Protein AF-0000000087767200 (afdb_homodimer)

Secondary structure (DSSP, 8-state):
-------------STHHHHHHHHHHHHHHHHHHHHHHHHHHHHHHHHHHHHHHH---HHHHHHHHHHHHHHHHHHHHHHHHHHHHH---------SSHHHHHHHHHHHHHHHHHH---HHHHHHHHHHHHHHHHHHHHHHH--/-------------STHHHHHHHHHHHHHHHHHHHHHHHHHHHHHHHHHHHHHHH---HHHHHHHHHHHHHHHHHHHHHHHHHHHHH---------SSHHHHHHHHHHHHHHHHHH---HHHHHHHHHHHHHHHHHHHHHHH--

Organism: NCBI:txid2059867

pLDDT: mean 84.86, std 22.93, range [22.45, 98.81]

Foldseek 3Di:
DDPPDDPDPPPDDPPVVVVVVVLVVLVLVLLVLLLQLLQLLLVLLVLLVVCLVPDPDPLSVVLSVCRNVCSCVLCVVLQVVSCVPRNDRDDDDADPHNVVSLVVSLVSLVVSLVRPPDVVNNVSSVSSNVVSVVSVCSNPPVD/DDPPPDPDPPPDDPPVPVVVVVLVVLVLVLLVLLLQLLQLLLVLLVLLVVCLVPDPDPLSVVLSVCRNVCSCVLCVVLQVVSCVPRNDRDDDDADPHNVVSLVVSLVSLVVSLVRPPDVVNNVSSVSSNVVSVVSVCSNPPVD

Radius of gyration: 28.96 Å; Cα contacts (8 Å, |Δi|>4): 263; chains: 2; bounding box: 48×154×66 Å

Nearest PDB structures (foldseek):
  4etr-assembly2_B  TM=8.035E-01  e=6.444E-02  Pseudomonas aeruginosa PAO1
  5fej-assembly2_B  TM=7.128E-01  e=2.980E-01  Synechocystis sp. PCC 6803
  8sqr-assembly1_A  TM=6.405E-01  e=1.910E-01  Brucella abortus 2308
  3ogh-assembly1_A  TM=5.584E-01  e=2.216E-01  Escherichia coli O6
  3r2h-assembly1_A  TM=7.124E-01  e=1.131E+00  Pseudomonas aeruginosa

Structure (mmCIF, N/CA/C/O backbone):
data_AF-0000000087767200-model_v1
#
loop_
_entity.id
_entity.type
_entity.pdbx_description
1 polymer 'Uncharacterized protein'
#
loop_
_atom_site.group_PDB
_atom_site.id
_atom_site.type_symbol
_atom_site.label_atom_id
_atom_site.label_alt_id
_atom_site.label_comp_id
_atom_site.label_asym_id
_atom_site.label_entity_id
_atom_site.label_seq_id
_atom_site.pdbx_PDB_ins_code
_atom_site.Cartn_x
_atom_site.Cartn_y
_atom_site.Cartn_z
_atom_site.occupancy
_atom_site.B_iso_or_equiv
_atom_site.auth_seq_id
_atom_site.auth_comp_id
_atom_site.auth_asym_id
_atom_site.auth_atom_id
_atom_site.pdbx_PDB_model_num
ATOM 1 N N . MET A 1 1 ? -9.195 -85.375 -14.328 1 22.45 1 MET A N 1
ATOM 2 C CA . MET A 1 1 ? -7.961 -85.062 -15.055 1 22.45 1 MET A CA 1
ATOM 3 C C . MET A 1 1 ? -7.27 -83.875 -14.492 1 22.45 1 MET A C 1
ATOM 5 O O . MET A 1 1 ? -6.234 -83.938 -13.836 1 22.45 1 MET A O 1
ATOM 9 N N . LYS A 1 2 ? -7.477 -82.5 -15.312 1 26.77 2 LYS A N 1
ATOM 10 C CA . LYS A 1 2 ? -6.57 -81.438 -15.711 1 26.77 2 LYS A CA 1
ATOM 11 C C . LYS A 1 2 ? -6.273 -80.5 -14.539 1 26.77 2 LYS A C 1
ATOM 13 O O . LYS A 1 2 ? -7.191 -79.938 -13.953 1 26.77 2 LYS A O 1
ATOM 18 N N . ASP A 1 3 ? -5.055 -80.562 -13.953 1 27.53 3 ASP A N 1
ATOM 19 C CA . ASP A 1 3 ? -4.398 -79.875 -12.828 1 27.53 3 ASP A CA 1
ATOM 20 C C . ASP A 1 3 ? -4.219 -78.438 -13.102 1 27.53 3 ASP A C 1
ATOM 22 O O . ASP A 1 3 ? -3.451 -78 -13.984 1 27.53 3 ASP A O 1
ATOM 26 N N . PHE A 1 4 ? -5.293 -77.562 -13.156 1 35 4 PHE A N 1
ATOM 27 C CA . PHE A 1 4 ? -5.332 -76.125 -13.469 1 35 4 PHE A CA 1
ATOM 28 C C . PHE A 1 4 ? -4.289 -75.375 -12.664 1 35 4 PHE A C 1
ATOM 30 O O . PHE A 1 4 ? -4.352 -75.312 -11.438 1 35 4 PHE A O 1
ATOM 37 N N . MET A 1 5 ? -3.057 -75 -13.227 1 34.59 5 MET A N 1
ATOM 38 C CA . MET A 1 5 ? -1.776 -74.375 -12.898 1 34.59 5 MET A CA 1
ATOM 39 C C . MET A 1 5 ? -1.975 -72.938 -12.422 1 34.59 5 MET A C 1
ATOM 41 O O . MET A 1 5 ? -2.721 -72.188 -13.039 1 34.59 5 MET A O 1
ATOM 45 N N . PRO A 1 6 ? -1.632 -72.562 -11.172 1 32.47 6 PRO A N 1
ATOM 46 C CA . PRO A 1 6 ? -1.842 -71.312 -10.438 1 32.47 6 PRO A CA 1
ATOM 47 C C . PRO A 1 6 ? -1.165 -70.062 -11.102 1 32.47 6 PRO A C 1
ATOM 49 O O . PRO A 1 6 ? 0.036 -70.125 -11.383 1 32.47 6 PRO A O 1
ATOM 52 N N . SER A 1 7 ? -1.852 -69.312 -12.062 1 33.09 7 SER A N 1
ATOM 53 C CA . SER A 1 7 ? -1.351 -68.125 -12.797 1 33.09 7 SER A CA 1
ATOM 54 C C . SER A 1 7 ? -0.716 -67.125 -11.867 1 33.09 7 SER A C 1
ATOM 56 O O . SER A 1 7 ? -1.255 -66.812 -10.797 1 33.09 7 SER A O 1
ATOM 58 N N . GLU A 1 8 ? 0.624 -66.812 -11.945 1 33.28 8 GLU A N 1
ATOM 59 C CA . GLU A 1 8 ? 1.531 -65.875 -11.289 1 33.28 8 GLU A CA 1
ATOM 60 C C . GLU A 1 8 ? 1.017 -64.438 -11.391 1 33.28 8 GLU A C 1
ATOM 62 O O . GLU A 1 8 ? 0.856 -63.938 -12.492 1 33.28 8 GLU A O 1
ATOM 67 N N . ILE A 1 9 ? 0.209 -63.875 -10.438 1 35.81 9 ILE A N 1
ATOM 68 C CA . ILE A 1 9 ? -0.318 -62.5 -10.32 1 35.81 9 ILE A CA 1
ATOM 69 C C . ILE A 1 9 ? 0.837 -61.531 -10.242 1 35.81 9 ILE A C 1
ATOM 71 O O . ILE A 1 9 ? 1.66 -61.594 -9.32 1 35.81 9 ILE A O 1
ATOM 75 N N . HIS A 1 10 ? 1.395 -60.906 -11.359 1 32 10 HIS A N 1
ATOM 76 C CA . HIS A 1 10 ? 2.377 -59.844 -11.461 1 32 10 HIS A CA 1
ATOM 77 C C . HIS A 1 10 ? 1.928 -58.594 -10.68 1 32 10 HIS A C 1
ATOM 79 O O . HIS A 1 10 ? 0.846 -58.062 -10.93 1 32 10 HIS A O 1
ATOM 85 N N . SER A 1 11 ? 2.379 -58.438 -9.43 1 32.47 11 SER A N 1
ATOM 86 C CA . SER A 1 11 ? 2.238 -57.281 -8.531 1 32.47 11 SER A CA 1
ATOM 87 C C . SER A 1 11 ? 2.637 -55.969 -9.219 1 32.47 11 SER A C 1
ATOM 89 O O . SER A 1 11 ? 3.734 -55.875 -9.766 1 32.47 11 SER A O 1
ATOM 91 N N . GLU A 1 12 ? 1.721 -55.219 -9.68 1 34.38 12 GLU A N 1
ATOM 92 C CA . GLU A 1 12 ? 1.935 -53.875 -10.195 1 34.38 12 GLU A CA 1
ATOM 93 C C . GLU A 1 12 ? 2.719 -53.031 -9.195 1 34.38 12 GLU A C 1
ATOM 95 O O . GLU A 1 12 ? 2.465 -53.094 -7.992 1 34.38 12 GLU A O 1
ATOM 100 N N . PRO A 1 13 ? 3.955 -52.531 -9.523 1 31.8 13 PRO A N 1
ATOM 101 C CA . PRO A 1 13 ? 4.797 -51.75 -8.625 1 31.8 13 PRO A CA 1
ATOM 102 C C . PRO A 1 13 ? 4.043 -50.594 -7.977 1 31.8 13 PRO A C 1
ATOM 104 O O . PRO A 1 13 ? 3.133 -50 -8.586 1 31.8 13 PRO A O 1
ATOM 107 N N . ARG A 1 14 ? 4.02 -50.469 -6.695 1 36.22 14 ARG A N 1
ATOM 108 C CA . ARG A 1 14 ? 3.664 -49.438 -5.734 1 36.22 14 ARG A CA 1
ATOM 109 C C . ARG A 1 14 ? 4.336 -48.094 -6.082 1 36.22 14 ARG A C 1
ATOM 111 O O . ARG A 1 14 ? 4.508 -47.25 -5.219 1 36.22 14 ARG A O 1
ATOM 118 N N . GLY A 1 15 ? 4.926 -47.906 -7.152 1 36.84 15 GLY A N 1
ATOM 119 C CA . GLY A 1 15 ? 5.715 -46.719 -7.391 1 36.84 15 GLY A CA 1
ATOM 120 C C . GLY A 1 15 ? 4.895 -45.438 -7.363 1 36.84 15 GLY A C 1
ATOM 121 O O . GLY A 1 15 ? 5.445 -44.344 -7.293 1 36.84 15 GLY A O 1
ATOM 122 N N . ASN A 1 16 ? 3.73 -45.281 -7.949 1 42.88 16 ASN A N 1
ATOM 123 C CA . ASN A 1 16 ? 3.203 -43.969 -8.336 1 42.88 16 ASN A CA 1
ATOM 124 C C . ASN A 1 16 ? 2.582 -43.25 -7.148 1 42.88 16 ASN A C 1
ATOM 126 O O . ASN A 1 16 ? 2.021 -42.156 -7.305 1 42.88 16 ASN A O 1
ATOM 130 N N . LEU A 1 17 ? 2.324 -43.844 -6.066 1 45.44 17 LEU A N 1
ATOM 131 C CA . LEU A 1 17 ? 1.689 -43.125 -4.965 1 45.44 17 LEU A CA 1
ATOM 132 C C . LEU A 1 17 ? 2.672 -42.156 -4.309 1 45.44 17 LEU A C 1
AT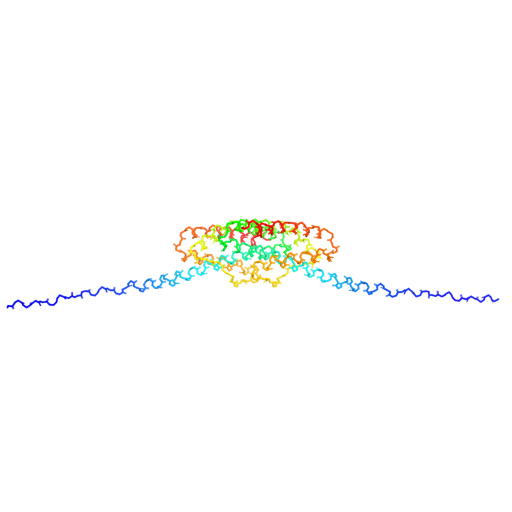OM 134 O O . LEU A 1 17 ? 2.271 -41.094 -3.789 1 45.44 17 LEU A O 1
ATOM 138 N N . SER A 1 18 ? 3.896 -42.562 -4.16 1 46.94 18 SER A N 1
ATOM 139 C CA . SER A 1 18 ? 4.906 -41.688 -3.553 1 46.94 18 SER A CA 1
ATOM 140 C C . SER A 1 18 ? 5.109 -40.406 -4.371 1 46.94 18 SER A C 1
ATOM 142 O O . SER A 1 18 ? 5.277 -39.344 -3.811 1 46.94 18 SER A O 1
ATOM 144 N N . PHE A 1 19 ? 4.973 -40.406 -5.668 1 48.09 19 PHE A N 1
ATOM 145 C CA . PHE A 1 19 ? 5.105 -39.25 -6.523 1 48.09 19 PHE A CA 1
ATOM 146 C C . PHE A 1 19 ? 3.934 -38.281 -6.324 1 48.09 19 PHE A C 1
ATOM 148 O O . PHE A 1 19 ? 4.117 -37.062 -6.293 1 48.09 19 PHE A O 1
ATOM 155 N N . ARG A 1 20 ? 2.787 -38.812 -6.09 1 49.47 20 ARG A N 1
ATOM 156 C CA . ARG A 1 20 ? 1.61 -37.969 -5.902 1 49.47 20 ARG A CA 1
ATOM 157 C C . ARG A 1 20 ? 1.673 -37.219 -4.566 1 49.47 20 ARG A C 1
ATOM 159 O O . ARG A 1 20 ? 1.267 -36.062 -4.477 1 49.47 20 ARG A O 1
ATOM 166 N N . MET A 1 21 ? 2.197 -37.906 -3.578 1 47.56 21 MET A N 1
ATOM 167 C CA . MET A 1 21 ? 2.295 -37.281 -2.264 1 47.56 21 MET A CA 1
ATOM 168 C C . MET A 1 21 ? 3.357 -36.188 -2.26 1 47.56 21 MET A C 1
ATOM 170 O O . MET A 1 21 ? 3.162 -35.125 -1.658 1 47.56 21 MET A O 1
ATOM 174 N N . LEU A 1 22 ? 4.52 -36.406 -2.861 1 45.5 22 LEU A N 1
ATOM 175 C CA . LEU A 1 22 ? 5.555 -35.375 -2.998 1 45.5 22 LEU A CA 1
ATOM 176 C C . LEU A 1 22 ? 5.066 -34.219 -3.865 1 45.5 22 LEU A C 1
ATOM 178 O O . LEU A 1 22 ? 5.367 -33.062 -3.582 1 45.5 22 LEU A O 1
ATOM 182 N N . ASP A 1 23 ? 4.246 -34.562 -4.934 1 49.41 23 ASP A N 1
ATOM 183 C CA . ASP A 1 23 ? 3.684 -33.531 -5.805 1 49.41 23 ASP A CA 1
ATOM 184 C C . ASP A 1 23 ? 2.672 -32.688 -5.055 1 49.41 23 ASP A C 1
ATOM 186 O O . ASP A 1 23 ? 2.621 -31.453 -5.246 1 49.41 23 ASP A O 1
ATOM 190 N N . MET A 1 24 ? 1.956 -33.375 -4.102 1 46.5 24 MET A N 1
ATOM 191 C CA . MET A 1 24 ? 0.943 -32.656 -3.348 1 46.5 24 MET A CA 1
ATOM 192 C C . MET A 1 24 ? 1.593 -31.703 -2.342 1 46.5 24 MET A C 1
ATOM 194 O O . MET A 1 24 ? 1.14 -30.562 -2.164 1 46.5 24 MET A O 1
ATOM 198 N N . GLU A 1 25 ? 2.625 -32.25 -1.635 1 48.41 25 GLU A N 1
ATOM 199 C CA . GLU A 1 25 ? 3.32 -31.422 -0.65 1 48.41 25 GLU A CA 1
ATOM 200 C C . GLU A 1 25 ? 4.016 -30.234 -1.314 1 48.41 25 GLU A C 1
ATOM 202 O O . GLU A 1 25 ? 3.975 -29.109 -0.799 1 48.41 25 GLU A O 1
ATOM 207 N N . SER A 1 26 ? 4.719 -30.578 -2.391 1 52 26 SER A N 1
ATOM 208 C CA . SER A 1 26 ? 5.375 -29.531 -3.164 1 52 26 SER A CA 1
ATOM 209 C C . SER A 1 26 ? 4.363 -28.516 -3.699 1 52 26 SER A C 1
ATOM 211 O O . SER A 1 26 ? 4.605 -27.312 -3.664 1 52 26 SER A O 1
ATOM 213 N N . ALA A 1 27 ? 3.225 -29.094 -4.125 1 51.88 27 ALA A N 1
ATOM 214 C CA . ALA A 1 27 ? 2.172 -28.219 -4.637 1 51.88 27 ALA A CA 1
ATOM 215 C C . ALA A 1 27 ? 1.627 -27.312 -3.533 1 51.88 27 ALA A C 1
ATOM 217 O O . ALA A 1 27 ? 1.344 -26.141 -3.77 1 51.88 27 ALA A O 1
ATOM 218 N N . TYR A 1 28 ? 1.455 -27.922 -2.295 1 52.44 28 TYR A N 1
ATOM 219 C CA . TYR A 1 28 ? 0.95 -27.156 -1.157 1 52.44 28 TYR A CA 1
ATOM 220 C C . TYR A 1 28 ? 1.93 -26.062 -0.753 1 52.44 28 TYR A C 1
ATOM 222 O O . TYR A 1 28 ? 1.522 -24.953 -0.427 1 52.44 28 TYR A O 1
ATOM 230 N N . SER A 1 29 ? 3.207 -26.469 -0.851 1 63.41 29 SER A N 1
ATOM 231 C CA . SER A 1 29 ? 4.219 -25.484 -0.473 1 63.41 29 SER A CA 1
ATOM 232 C C . SER A 1 29 ? 4.273 -24.328 -1.472 1 63.41 29 SER A C 1
ATOM 234 O O . SER A 1 29 ? 4.312 -23.172 -1.079 1 63.41 29 SER A O 1
ATOM 236 N N . THR A 1 30 ? 4.059 -24.719 -2.766 1 70.19 30 THR A N 1
ATOM 237 C CA . THR A 1 30 ? 4.137 -23.688 -3.793 1 70.19 30 THR A CA 1
ATOM 238 C C . THR A 1 30 ? 2.959 -22.719 -3.682 1 70.19 30 THR A C 1
ATOM 240 O O . THR A 1 30 ? 3.133 -21.516 -3.789 1 70.19 30 THR A O 1
ATOM 243 N N . LYS A 1 31 ? 1.757 -23.297 -3.354 1 79.62 31 LYS A N 1
ATOM 244 C CA . LYS A 1 31 ? 0.546 -22.5 -3.199 1 79.62 31 LYS A CA 1
ATOM 245 C C . LYS A 1 31 ? 0.702 -21.469 -2.074 1 79.62 31 LYS A C 1
ATOM 247 O O . LYS A 1 31 ? 0.44 -20.281 -2.266 1 79.62 31 LYS A O 1
ATOM 252 N N . GLY A 1 32 ? 1.199 -22.047 -0.945 1 82.06 32 GLY A N 1
ATOM 253 C CA . GLY A 1 32 ? 1.404 -21.172 0.201 1 82.06 32 GLY A CA 1
ATOM 254 C C . GLY A 1 32 ? 2.455 -20.109 -0.041 1 82.06 32 GLY A C 1
ATOM 255 O O . GLY A 1 32 ? 2.277 -18.953 0.355 1 82.06 32 GLY A O 1
ATOM 256 N N . ASP A 1 33 ? 3.416 -20.516 -0.818 1 89.69 33 ASP A N 1
ATOM 257 C CA . ASP A 1 33 ? 4.52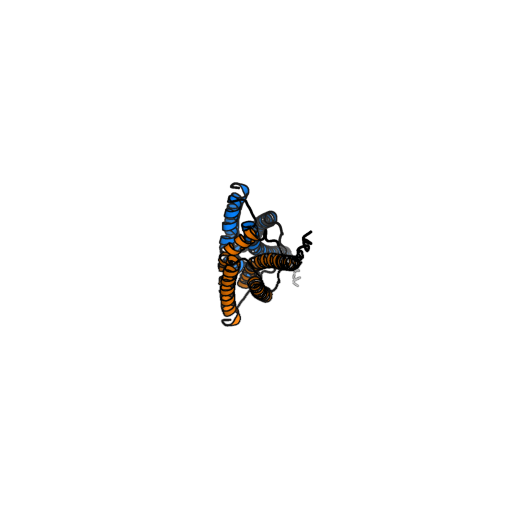 -19.609 -1.087 1 89.69 33 ASP A CA 1
ATOM 258 C C . ASP A 1 33 ? 4.082 -18.469 -2.01 1 89.69 33 ASP A C 1
ATOM 260 O O . ASP A 1 33 ? 4.48 -17.328 -1.819 1 89.69 33 ASP A O 1
ATOM 264 N N . CYS A 1 34 ? 3.232 -18.797 -2.916 1 95.12 34 CYS A N 1
ATOM 265 C CA . CYS A 1 34 ? 2.781 -17.781 -3.855 1 95.12 34 CYS A CA 1
ATOM 266 C C . CYS A 1 34 ? 1.847 -16.797 -3.174 1 95.12 34 CYS A C 1
ATOM 268 O O . CYS A 1 34 ? 1.907 -15.586 -3.445 1 95.12 34 CYS A O 1
ATOM 270 N N . LYS A 1 35 ? 0.994 -17.281 -2.328 1 97 35 LYS A N 1
ATOM 271 C CA . LYS A 1 35 ? 0.111 -16.391 -1.588 1 97 35 LYS A CA 1
ATOM 272 C C . LYS A 1 35 ? 0.909 -15.453 -0.681 1 97 35 LYS A C 1
ATOM 274 O O . LYS A 1 35 ? 0.619 -14.258 -0.601 1 97 35 LYS A O 1
ATOM 279 N N . GLU A 1 36 ? 1.827 -16.031 -0.051 1 97.62 36 GLU A N 1
ATOM 280 C CA . GLU A 1 36 ? 2.699 -15.219 0.792 1 97.62 36 GLU A CA 1
ATOM 281 C C . GLU A 1 36 ? 3.434 -14.164 -0.03 1 97.62 36 GLU A C 1
ATOM 283 O O . GLU A 1 36 ? 3.529 -13.008 0.38 1 97.62 36 GLU A O 1
ATOM 288 N N . LEU A 1 37 ? 3.965 -14.602 -1.125 1 98.38 37 LEU A N 1
ATOM 289 C CA . LEU A 1 37 ? 4.637 -13.664 -2.016 1 98.38 37 LEU A CA 1
ATOM 290 C C . LEU A 1 37 ? 3.703 -12.523 -2.414 1 98.38 37 LEU A C 1
ATOM 292 O O . LEU A 1 37 ? 4.109 -11.359 -2.436 1 98.38 37 LEU A O 1
ATOM 296 N N . CYS A 1 38 ? 2.469 -12.852 -2.719 1 98.56 38 CYS A N 1
ATOM 297 C CA . CYS A 1 38 ? 1.504 -11.836 -3.119 1 98.56 38 CYS A CA 1
ATOM 298 C C . CYS A 1 38 ? 1.289 -10.82 -2.004 1 98.56 38 CYS A C 1
ATOM 300 O O . CYS A 1 38 ? 1.25 -9.617 -2.256 1 98.56 38 CYS A O 1
ATOM 302 N N . TYR A 1 39 ? 1.174 -11.289 -0.838 1 98.62 39 TYR A N 1
ATOM 303 C CA . TYR A 1 39 ? 1.044 -10.359 0.28 1 98.62 39 TYR A CA 1
ATOM 304 C C . TYR A 1 39 ? 2.281 -9.484 0.404 1 98.62 39 TYR A C 1
ATOM 306 O O . TYR A 1 39 ? 2.17 -8.273 0.622 1 98.62 39 TYR A O 1
ATOM 314 N N . LEU A 1 40 ? 3.438 -10.031 0.336 1 98.69 40 LEU A N 1
ATOM 315 C CA . LEU A 1 40 ? 4.691 -9.297 0.447 1 98.69 40 LEU A CA 1
ATOM 316 C C . LEU A 1 40 ? 4.777 -8.211 -0.623 1 98.69 40 LEU A C 1
ATOM 318 O O . LEU A 1 40 ? 5.297 -7.125 -0.368 1 98.69 40 LEU A O 1
ATOM 322 N N . LEU A 1 41 ? 4.32 -8.578 -1.788 1 98.81 41 LEU A N 1
ATOM 323 C CA . LEU A 1 41 ? 4.344 -7.613 -2.881 1 98.81 41 LEU A CA 1
ATOM 324 C C . LEU A 1 41 ? 3.436 -6.426 -2.574 1 98.81 41 LEU A C 1
ATOM 326 O O . LEU A 1 41 ? 3.826 -5.273 -2.777 1 98.81 41 LEU A O 1
ATOM 330 N N . VAL A 1 42 ? 2.225 -6.672 -2.102 1 98.81 42 VAL A N 1
ATOM 331 C CA . VAL A 1 42 ? 1.296 -5.602 -1.761 1 98.81 42 VAL A CA 1
ATOM 332 C C . VAL A 1 42 ? 1.867 -4.766 -0.617 1 98.81 42 VAL A C 1
ATOM 334 O O . VAL A 1 42 ? 1.783 -3.535 -0.636 1 98.81 42 VAL A O 1
ATOM 337 N N . ASP A 1 43 ? 2.457 -5.414 0.364 1 98.62 43 ASP A N 1
ATOM 338 C CA . ASP A 1 43 ? 3.066 -4.711 1.489 1 98.62 43 ASP A CA 1
ATOM 339 C C . ASP A 1 43 ? 4.27 -3.889 1.035 1 98.62 43 ASP A C 1
ATOM 341 O O . ASP A 1 43 ? 4.562 -2.838 1.609 1 98.62 43 ASP A O 1
ATOM 345 N N . LEU A 1 44 ? 5.008 -4.383 0.09 1 98.75 44 LEU A N 1
ATOM 346 C CA . LEU A 1 44 ? 6.168 -3.668 -0.426 1 98.75 44 LEU A CA 1
ATOM 347 C C . LEU A 1 44 ? 5.77 -2.297 -0.965 1 98.75 44 LEU A C 1
ATOM 349 O O . LEU A 1 44 ? 6.527 -1.333 -0.845 1 98.75 44 LEU A O 1
ATOM 353 N N . VAL A 1 45 ? 4.57 -2.182 -1.585 1 98.75 45 VAL A N 1
ATOM 354 C CA . VAL A 1 45 ? 4.066 -0.908 -2.086 1 98.75 45 VAL A CA 1
ATOM 355 C C . VAL A 1 45 ? 4 0.106 -0.946 1 98.75 45 VAL A C 1
ATOM 357 O O . VAL A 1 45 ? 4.488 1.23 -1.078 1 98.75 45 VAL A O 1
ATOM 360 N N . LYS A 1 46 ? 3.406 -0.336 0.148 1 98.44 46 LYS A N 1
ATOM 361 C CA . LYS A 1 46 ? 3.324 0.502 1.341 1 98.44 46 LYS A CA 1
ATOM 362 C C . LYS A 1 46 ? 4.715 0.886 1.839 1 98.44 46 LYS A C 1
ATOM 364 O O . LYS A 1 46 ? 4.98 2.059 2.115 1 98.44 46 LYS A O 1
ATOM 369 N N . ALA A 1 47 ? 5.602 -0.053 1.956 1 98.38 47 ALA A N 1
ATOM 370 C CA . ALA A 1 47 ? 6.961 0.191 2.432 1 98.38 47 ALA A CA 1
ATOM 371 C C . ALA A 1 47 ? 7.691 1.176 1.523 1 98.38 47 ALA A C 1
ATOM 373 O O . ALA A 1 47 ? 8.414 2.049 2.002 1 98.38 47 ALA A O 1
ATOM 374 N N . ALA A 1 48 ? 7.504 1.006 0.258 1 98.75 48 ALA A N 1
ATOM 375 C CA . ALA A 1 48 ? 8.148 1.873 -0.722 1 98.75 48 ALA A CA 1
ATOM 376 C C . ALA A 1 48 ? 7.652 3.311 -0.598 1 98.75 48 ALA A C 1
ATOM 378 O O . ALA A 1 48 ? 8.438 4.258 -0.682 1 98.75 48 ALA A O 1
ATOM 379 N N . HIS A 1 49 ? 6.344 3.494 -0.444 1 98.75 49 HIS A N 1
ATOM 380 C CA . HIS A 1 49 ? 5.785 4.836 -0.33 1 98.75 49 HIS A CA 1
ATOM 381 C C . HIS A 1 49 ? 6.301 5.547 0.917 1 98.75 49 HIS A C 1
ATOM 383 O O . HIS A 1 49 ? 6.66 6.723 0.863 1 98.75 49 HIS A O 1
ATOM 389 N N . LEU A 1 50 ? 6.379 4.773 1.982 1 98.44 50 LEU A N 1
ATOM 390 C CA . LEU A 1 50 ? 6.91 5.336 3.219 1 98.44 50 LEU A CA 1
ATOM 391 C C . LEU A 1 50 ? 8.383 5.703 3.059 1 98.44 50 LEU A C 1
ATOM 393 O O . LEU A 1 50 ? 8.805 6.785 3.477 1 98.44 50 LEU A O 1
ATOM 397 N N . GLU A 1 51 ? 9.156 4.824 2.486 1 98.12 51 GLU A N 1
ATOM 398 C CA . GLU A 1 51 ? 10.57 5.109 2.234 1 98.12 51 GLU A CA 1
ATOM 399 C C . GLU A 1 51 ? 10.727 6.316 1.315 1 98.12 51 GLU A C 1
ATOM 401 O O . GLU A 1 51 ? 11.633 7.133 1.506 1 98.12 51 GLU A O 1
ATOM 406 N N . HIS A 1 52 ? 9.867 6.414 0.312 1 98.44 52 HIS A N 1
ATOM 407 C CA . HIS A 1 52 ? 9.867 7.516 -0.643 1 98.44 52 HIS A CA 1
ATOM 408 C C . HIS A 1 52 ? 9.781 8.859 0.07 1 98.44 52 HIS A C 1
ATOM 410 O O . HIS A 1 52 ? 10.594 9.758 -0.189 1 98.44 52 HIS A O 1
ATOM 416 N N . VAL A 1 53 ? 8.906 9.047 0.985 1 97.81 53 VAL A N 1
ATOM 417 C CA . VAL A 1 53 ? 8.68 10.359 1.575 1 97.81 53 VAL A CA 1
ATOM 418 C C . VAL A 1 53 ? 9.719 10.633 2.66 1 97.81 53 VAL A C 1
ATOM 420 O O . VAL A 1 53 ? 10 11.789 2.988 1 97.81 53 VAL A O 1
ATOM 423 N N . ASN A 1 54 ? 10.336 9.562 3.174 1 97.56 54 ASN A N 1
ATOM 424 C CA . ASN A 1 54 ? 11.266 9.711 4.289 1 97.56 54 ASN A CA 1
ATOM 425 C C . ASN A 1 54 ? 12.703 9.891 3.801 1 97.56 54 ASN A C 1
ATOM 427 O O . ASN A 1 54 ? 13.586 10.242 4.582 1 97.56 54 ASN A O 1
ATOM 431 N N . THR A 1 55 ? 12.969 9.602 2.549 1 96.44 55 THR A N 1
ATOM 432 C CA . THR A 1 55 ? 14.344 9.664 2.061 1 96.44 55 THR A CA 1
ATOM 433 C C . THR A 1 55 ? 14.727 11.102 1.715 1 96.44 55 THR A C 1
ATOM 435 O O . THR A 1 55 ? 13.867 11.898 1.321 1 96.44 55 THR A O 1
ATOM 438 N N . ASN A 1 56 ? 15.977 11.414 1.806 1 95 56 ASN A N 1
ATOM 439 C CA . ASN A 1 56 ? 16.5 12.727 1.433 1 95 56 ASN A CA 1
ATOM 440 C C . ASN A 1 56 ? 17.422 12.633 0.217 1 95 56 ASN A C 1
ATOM 442 O O . ASN A 1 56 ? 18.125 13.594 -0.117 1 95 56 ASN A O 1
ATOM 446 N N . ASN A 1 57 ? 17.453 11.508 -0.394 1 96.19 57 ASN A N 1
ATOM 447 C CA . ASN A 1 57 ? 18.188 11.273 -1.632 1 96.19 57 ASN A CA 1
ATOM 448 C C . ASN A 1 57 ? 17.266 11.344 -2.85 1 96.19 57 ASN A C 1
ATOM 450 O O . ASN A 1 57 ? 16.328 10.555 -2.975 1 96.19 57 ASN A O 1
ATOM 454 N N . TYR A 1 58 ? 17.578 12.297 -3.727 1 96.12 58 TYR A N 1
ATOM 455 C CA . TYR A 1 58 ? 16.672 12.602 -4.832 1 96.12 58 TYR A CA 1
ATOM 456 C C . TYR A 1 58 ? 16.531 11.398 -5.762 1 96.12 58 TYR A C 1
ATOM 458 O O . TYR A 1 58 ? 15.422 11.039 -6.16 1 96.12 58 TYR A O 1
ATOM 466 N N . ALA A 1 59 ? 17.641 10.82 -6.176 1 95.56 59 ALA A N 1
ATOM 467 C CA . ALA A 1 59 ? 17.594 9.672 -7.078 1 95.56 59 ALA A CA 1
ATOM 468 C C . ALA A 1 59 ? 16.797 8.523 -6.469 1 95.56 59 ALA A C 1
ATOM 470 O O . ALA A 1 59 ? 15.953 7.926 -7.141 1 95.56 59 ALA A O 1
ATOM 471 N N . ARG A 1 60 ? 17.016 8.258 -5.191 1 97.06 60 ARG A N 1
ATOM 472 C CA . ARG A 1 60 ? 16.266 7.23 -4.473 1 97.06 60 ARG A CA 1
ATOM 473 C C . ARG A 1 60 ? 14.797 7.594 -4.367 1 97.06 60 ARG A C 1
ATOM 475 O O . ARG A 1 60 ? 13.922 6.746 -4.574 1 97.06 60 ARG A O 1
ATOM 482 N N . HIS A 1 61 ? 14.516 8.891 -4.051 1 97.62 61 HIS A N 1
ATOM 483 C CA . HIS A 1 61 ? 13.148 9.391 -3.984 1 97.62 61 HIS A CA 1
ATOM 484 C C . HIS A 1 61 ? 12.391 9.109 -5.277 1 97.62 61 HIS A C 1
ATOM 486 O O . HIS A 1 61 ? 11.281 8.578 -5.242 1 97.62 61 HIS A O 1
ATOM 492 N N . MET A 1 62 ? 13.016 9.281 -6.355 1 97.81 62 MET A N 1
ATOM 493 C CA . MET A 1 62 ? 12.383 9.117 -7.66 1 97.81 62 MET A CA 1
ATOM 494 C C . MET A 1 62 ? 12.203 7.637 -7.996 1 97.81 62 MET A C 1
ATOM 496 O O . MET A 1 62 ? 11.188 7.246 -8.578 1 97.81 62 MET A O 1
ATOM 500 N N . ALA A 1 63 ? 13.164 6.836 -7.734 1 98.38 63 ALA A N 1
ATOM 501 C CA . ALA A 1 63 ? 13.055 5.398 -7.973 1 98.38 63 ALA A CA 1
ATOM 502 C C . ALA A 1 63 ? 11.922 4.789 -7.148 1 98.38 63 ALA A C 1
ATOM 504 O O . ALA A 1 63 ? 11.172 3.943 -7.637 1 98.38 63 ALA A O 1
ATOM 505 N N . LEU A 1 64 ? 11.812 5.266 -5.938 1 98.56 64 LEU A N 1
ATOM 506 C CA . LEU A 1 64 ? 10.773 4.77 -5.039 1 98.56 64 LEU A CA 1
ATOM 507 C C . LEU A 1 64 ? 9.398 5.266 -5.477 1 98.56 64 LEU A C 1
ATOM 509 O O . LEU A 1 64 ? 8.398 4.559 -5.324 1 98.56 64 LEU A O 1
ATOM 513 N N . ASP A 1 65 ? 9.32 6.449 -6.016 1 98.44 65 ASP A N 1
ATOM 514 C CA . ASP A 1 65 ? 8.094 6.949 -6.621 1 98.44 65 ASP A CA 1
ATOM 515 C C . ASP A 1 65 ? 7.594 6.008 -7.715 1 98.44 65 ASP A C 1
ATOM 517 O O . ASP A 1 65 ? 6.418 5.637 -7.73 1 98.44 65 ASP A O 1
ATOM 521 N N . GLU A 1 66 ? 8.469 5.648 -8.586 1 98.38 66 GLU A N 1
ATOM 522 C CA . GLU A 1 66 ? 8.125 4.715 -9.656 1 98.38 66 GLU A CA 1
ATOM 523 C C . GLU A 1 66 ? 7.66 3.375 -9.086 1 98.38 66 GLU A C 1
ATOM 525 O O . GLU A 1 66 ? 6.672 2.807 -9.555 1 98.38 66 GLU A O 1
ATOM 530 N N . LEU A 1 67 ? 8.344 2.898 -8.109 1 98.69 67 LEU A N 1
ATOM 531 C CA . LEU A 1 67 ? 8.031 1.599 -7.523 1 98.69 67 LEU A CA 1
ATOM 532 C C . LEU A 1 67 ? 6.621 1.593 -6.938 1 98.69 67 LEU A C 1
ATOM 534 O O . LEU A 1 67 ? 5.789 0.769 -7.32 1 98.69 67 LEU A O 1
ATOM 538 N N . TYR A 1 68 ? 6.258 2.461 -5.984 1 98.56 68 TYR A N 1
ATOM 539 C CA . TYR A 1 68 ? 4.977 2.35 -5.293 1 98.56 68 TYR A CA 1
ATOM 540 C C . TYR A 1 68 ? 3.828 2.756 -6.211 1 98.56 68 TYR A C 1
ATOM 542 O O . TYR A 1 68 ? 2.691 2.316 -6.02 1 98.56 68 TYR A O 1
ATOM 550 N N . SER A 1 69 ? 4.16 3.572 -7.254 1 98.19 69 SER A N 1
ATOM 551 C CA . SER A 1 69 ? 3.107 4.016 -8.164 1 98.19 69 SER A CA 1
ATOM 552 C C . SER A 1 69 ? 2.773 2.939 -9.188 1 98.19 69 SER A C 1
ATOM 554 O O . SER A 1 69 ? 1.607 2.744 -9.531 1 98.19 69 SER A O 1
ATOM 556 N N . ASP A 1 70 ? 3.795 2.246 -9.688 1 98.12 70 ASP A N 1
ATOM 557 C CA . ASP A 1 70 ? 3.59 1.361 -10.836 1 98.12 70 ASP A CA 1
ATOM 558 C C . ASP A 1 70 ? 3.377 -0.081 -10.383 1 98.12 70 ASP A C 1
ATOM 560 O O . ASP A 1 70 ? 2.691 -0.854 -11.055 1 98.12 70 ASP A O 1
ATOM 564 N N . LEU A 1 71 ? 3.861 -0.456 -9.266 1 98.62 71 LEU A N 1
ATOM 565 C CA . LEU A 1 71 ? 3.822 -1.855 -8.859 1 98.62 71 LEU A CA 1
ATOM 566 C C . LEU A 1 71 ? 2.385 -2.332 -8.688 1 98.62 71 LEU A C 1
ATOM 568 O O . LEU A 1 71 ? 2.045 -3.447 -9.094 1 98.62 71 LEU A O 1
ATOM 572 N N . PRO A 1 72 ? 1.47 -1.614 -8.078 1 98.44 72 PRO A N 1
ATOM 573 C CA . PRO A 1 72 ? 0.101 -2.111 -7.918 1 98.44 72 PRO A CA 1
ATOM 574 C C . PRO A 1 72 ? -0.514 -2.584 -9.234 1 98.44 72 PRO A C 1
ATOM 576 O O . PRO A 1 72 ? -1.174 -3.625 -9.273 1 98.44 72 PRO A O 1
ATOM 579 N N . ASP A 1 73 ? -0.243 -1.873 -10.312 1 96.31 73 ASP A N 1
ATOM 580 C CA . ASP A 1 73 ? -0.767 -2.26 -11.617 1 96.31 73 ASP A CA 1
ATOM 581 C C . ASP A 1 73 ? -0.066 -3.51 -12.141 1 96.31 73 ASP A C 1
ATOM 583 O O . ASP A 1 73 ? -0.685 -4.34 -12.812 1 96.31 73 ASP A O 1
ATOM 587 N N . GLN A 1 74 ? 1.202 -3.594 -11.836 1 96 74 GLN A N 1
ATOM 588 C CA . GLN A 1 74 ? 2 -4.727 -12.305 1 96 74 GLN A CA 1
ATOM 589 C C . GLN A 1 74 ? 1.546 -6.023 -11.641 1 96 74 GLN A C 1
ATOM 591 O O . GLN A 1 74 ? 1.654 -7.098 -12.242 1 96 74 GLN A O 1
ATOM 596 N N . ILE A 1 75 ? 0.953 -5.941 -10.43 1 98.56 75 ILE A N 1
ATOM 597 C CA . ILE A 1 75 ? 0.737 -7.18 -9.695 1 98.56 75 ILE A CA 1
ATOM 598 C C . ILE A 1 75 ? -0.758 -7.477 -9.609 1 98.56 75 ILE A C 1
ATOM 600 O O . ILE A 1 75 ? -1.158 -8.578 -9.211 1 98.56 75 ILE A O 1
ATOM 604 N N . ASP A 1 76 ? -1.622 -6.629 -10.039 1 98.06 76 ASP A N 1
ATOM 605 C CA . ASP A 1 76 ? -3.064 -6.797 -9.875 1 98.06 76 ASP A CA 1
ATOM 606 C C . ASP A 1 76 ? -3.539 -8.102 -10.5 1 98.06 76 ASP A C 1
ATOM 608 O O . ASP A 1 76 ? -4.191 -8.914 -9.844 1 98.06 76 ASP A O 1
ATOM 612 N N . SER A 1 77 ? -3.168 -8.312 -11.781 1 97.56 77 SER A N 1
ATOM 613 C CA . SER A 1 77 ? -3.574 -9.531 -12.469 1 97.56 77 SER A CA 1
ATOM 614 C C . SER A 1 77 ? -2.971 -10.766 -11.805 1 97.56 77 SER A C 1
ATOM 616 O O . SER A 1 77 ? -3.604 -11.82 -11.758 1 97.56 77 SER A O 1
ATOM 618 N N . LEU A 1 78 ? -1.753 -10.664 -11.328 1 98.19 78 LEU A N 1
ATOM 619 C CA . LEU A 1 78 ? -1.128 -11.766 -10.609 1 98.19 78 LEU A CA 1
ATOM 620 C C . LEU A 1 78 ? -1.949 -12.141 -9.375 1 98.19 78 LEU A C 1
ATOM 622 O O . LEU A 1 78 ? -2.238 -13.32 -9.156 1 98.19 78 LEU A O 1
ATOM 626 N N . LEU A 1 79 ? -2.324 -11.164 -8.602 1 98.5 79 LEU A N 1
ATOM 627 C CA . LEU A 1 79 ? -3.1 -11.391 -7.383 1 98.5 79 LEU A CA 1
ATOM 628 C C . LEU A 1 79 ? -4.426 -12.07 -7.699 1 98.5 79 LEU A C 1
ATOM 630 O O . LEU A 1 79 ? -4.816 -13.023 -7.02 1 98.5 79 LEU A O 1
ATOM 634 N N . GLU A 1 80 ? -5.051 -11.617 -8.727 1 97.81 80 GLU A N 1
ATOM 635 C CA . GLU A 1 80 ? -6.324 -12.211 -9.125 1 97.81 80 GLU A CA 1
ATOM 636 C C . GLU A 1 80 ? -6.148 -13.672 -9.523 1 97.81 80 GLU A C 1
ATOM 638 O O . GLU A 1 80 ? -6.949 -14.531 -9.133 1 97.81 80 GLU A O 1
ATOM 643 N N . MET A 1 81 ? -5.125 -13.93 -10.242 1 97.5 81 MET A N 1
ATOM 644 C CA . MET A 1 81 ? -4.871 -15.312 -10.656 1 97.5 81 MET A CA 1
ATOM 645 C C . MET A 1 81 ? -4.539 -16.188 -9.453 1 97.5 81 MET A C 1
ATOM 647 O O . MET A 1 81 ? -5.012 -17.312 -9.352 1 97.5 81 MET A O 1
ATOM 651 N N . VAL A 1 82 ? -3.744 -15.719 -8.57 1 96.94 82 VAL A N 1
ATOM 652 C CA . VAL A 1 82 ? -3.357 -16.484 -7.383 1 96.94 82 VAL A CA 1
ATOM 653 C C . VAL A 1 82 ? -4.594 -16.781 -6.539 1 96.94 82 VAL A C 1
ATOM 655 O O . VAL A 1 82 ? -4.77 -17.906 -6.066 1 96.94 82 VAL A O 1
ATOM 658 N N . VAL A 1 83 ? -5.461 -15.82 -6.426 1 97.25 83 VAL A N 1
ATOM 659 C CA . VAL A 1 83 ? -6.688 -16.047 -5.664 1 97.25 83 VAL A CA 1
ATOM 660 C C . VAL A 1 83 ? -7.566 -17.062 -6.383 1 97.25 83 VAL A C 1
ATOM 662 O O . VAL A 1 83 ? -8.156 -17.938 -5.746 1 97.25 83 VAL A O 1
ATOM 665 N N . MET A 1 84 ? -7.578 -16.906 -7.699 1 96.25 84 MET A N 1
ATOM 666 C CA . MET A 1 84 ? -8.367 -17.844 -8.5 1 96.25 84 MET A CA 1
ATOM 667 C C . MET A 1 84 ? -7.871 -19.281 -8.32 1 96.25 84 MET A C 1
ATOM 669 O O . MET A 1 84 ? -8.664 -20.188 -8.078 1 96.25 84 MET A O 1
ATOM 673 N N . TYR A 1 85 ? -6.602 -19.469 -8.312 1 94.06 85 TYR A N 1
ATOM 674 C CA . TYR A 1 85 ? -6.039 -20.812 -8.375 1 94.06 85 TYR A CA 1
ATOM 675 C C . TYR A 1 85 ? -5.734 -21.344 -6.98 1 94.06 85 TYR A C 1
ATOM 677 O O . TYR A 1 85 ? -5.828 -22.547 -6.73 1 94.06 85 TYR A O 1
ATOM 685 N N . TYR A 1 86 ? -5.375 -20.438 -6.105 1 93.94 86 TYR A N 1
ATOM 686 C CA . TYR A 1 86 ? -4.82 -20.922 -4.848 1 93.94 86 TYR A CA 1
ATOM 687 C C . TYR A 1 86 ? -5.672 -20.469 -3.666 1 93.94 86 TYR A C 1
ATOM 689 O O . TYR A 1 86 ? -5.48 -20.938 -2.541 1 93.94 86 TYR A O 1
ATOM 697 N N . GLY A 1 87 ? -6.574 -19.531 -3.838 1 95 87 GLY A N 1
ATOM 698 C CA . GLY A 1 87 ? -7.43 -19.062 -2.758 1 95 87 GLY A CA 1
ATOM 699 C C . GLY A 1 87 ? -6.996 -17.719 -2.199 1 95 87 GLY A C 1
ATOM 700 O O . GLY A 1 87 ? -6.031 -17.125 -2.678 1 95 87 GLY A O 1
ATOM 701 N N . ALA A 1 88 ? -7.66 -17.328 -1.204 1 96.69 88 ALA A N 1
ATOM 702 C CA . ALA A 1 88 ? -7.535 -15.977 -0.647 1 96.69 88 ALA A CA 1
ATOM 703 C C . ALA A 1 88 ? -6.113 -15.719 -0.147 1 96.69 88 ALA A C 1
ATOM 705 O O . ALA A 1 88 ? -5.449 -16.641 0.345 1 96.69 88 ALA A O 1
ATOM 706 N N . ILE A 1 89 ? -5.664 -14.539 -0.217 1 97.19 89 ILE A N 1
ATOM 707 C CA . ILE A 1 89 ? -4.383 -14.07 0.295 1 97.19 89 ILE A CA 1
ATOM 708 C C . ILE A 1 89 ? -4.566 -13.484 1.693 1 97.19 89 ILE A C 1
ATOM 710 O O . ILE A 1 89 ? -5.387 -12.586 1.891 1 97.19 89 ILE A O 1
ATOM 714 N N . HIS A 1 90 ? -3.762 -13.938 2.596 1 95.62 90 HIS A N 1
ATOM 715 C CA . HIS A 1 90 ? -3.865 -13.5 3.982 1 95.62 90 HIS A CA 1
ATOM 716 C C . HIS A 1 90 ? -2.594 -12.789 4.434 1 95.62 90 HIS A C 1
ATOM 718 O O . HIS A 1 90 ? -1.535 -12.953 3.82 1 95.62 90 HIS A O 1
ATOM 724 N N . ARG A 1 91 ? -2.789 -12.133 5.48 1 95.06 91 ARG A N 1
ATOM 725 C CA . ARG A 1 91 ? -1.683 -11.383 6.07 1 95.06 91 ARG A CA 1
ATOM 726 C C . ARG A 1 91 ? -0.547 -12.312 6.48 1 95.06 91 ARG A C 1
ATOM 728 O O . ARG A 1 91 ? -0.791 -13.414 6.988 1 95.06 91 ARG A O 1
ATOM 735 N N . CYS A 1 92 ? 0.676 -11.859 6.203 1 94.44 92 CYS A N 1
ATOM 736 C CA . CYS A 1 92 ? 1.874 -12.531 6.691 1 94.44 92 CYS A CA 1
ATOM 737 C C . CYS A 1 92 ? 2.881 -11.523 7.238 1 94.44 92 CYS A C 1
ATOM 739 O O . CYS A 1 92 ? 2.686 -10.312 7.117 1 94.44 92 CYS A O 1
ATOM 741 N N . ASP A 1 93 ? 3.814 -12.031 7.938 1 94.44 93 ASP A N 1
ATOM 742 C CA . ASP A 1 93 ? 4.863 -11.164 8.469 1 94.44 93 ASP A CA 1
ATOM 743 C C . ASP A 1 93 ? 5.715 -10.578 7.344 1 94.44 93 ASP A C 1
ATOM 745 O O . ASP A 1 93 ? 6.047 -11.273 6.383 1 94.44 93 ASP A O 1
ATOM 749 N N . CYS A 1 94 ? 5.957 -9.344 7.531 1 96.19 94 CYS A N 1
ATOM 750 C CA . CYS A 1 94 ? 6.797 -8.648 6.566 1 96.19 94 CYS A CA 1
ATOM 751 C C . CYS A 1 94 ? 7.977 -7.969 7.254 1 96.19 94 CYS A C 1
ATOM 753 O O . CYS A 1 94 ? 7.859 -7.523 8.398 1 96.19 94 CYS A O 1
ATOM 755 N N . PRO A 1 95 ? 9.094 -7.84 6.516 1 96.12 95 PRO A N 1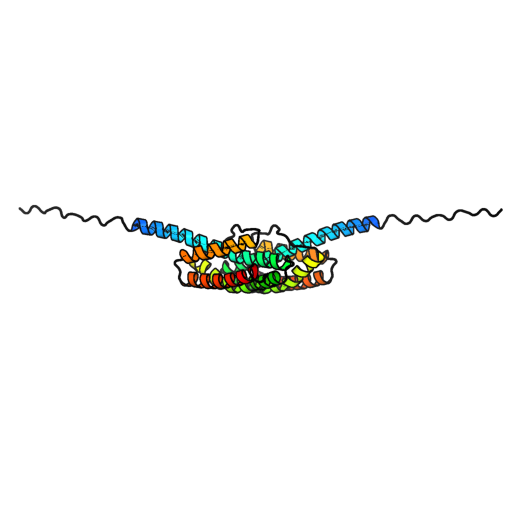
ATOM 756 C CA . PRO A 1 95 ? 10.203 -7.07 7.07 1 96.12 95 PRO A CA 1
ATOM 757 C C . PRO A 1 95 ? 9.859 -5.602 7.293 1 96.12 95 PRO A C 1
ATOM 759 O O . PRO A 1 95 ? 9.125 -5.008 6.496 1 96.12 95 PRO A O 1
ATOM 762 N N . GLU A 1 96 ? 10.438 -5.082 8.289 1 93.06 96 GLU A N 1
ATOM 763 C CA . GLU A 1 96 ? 10.203 -3.672 8.594 1 93.06 96 GLU A CA 1
ATOM 764 C C . GLU A 1 96 ? 11.062 -2.768 7.715 1 93.06 96 GLU A C 1
ATOM 766 O O . GLU A 1 96 ? 10.609 -1.708 7.277 1 93.06 96 GLU A O 1
ATOM 771 N N . ASP A 1 97 ? 12.297 -3.199 7.531 1 96.06 97 ASP A N 1
ATOM 772 C CA . ASP A 1 97 ? 13.242 -2.439 6.719 1 96.06 97 ASP A CA 1
ATOM 773 C C . ASP A 1 97 ? 12.953 -2.623 5.23 1 96.06 97 ASP A C 1
ATOM 775 O O . ASP A 1 97 ? 12.828 -3.752 4.754 1 96.06 97 ASP A O 1
ATOM 779 N N . PHE A 1 98 ? 12.891 -1.537 4.531 1 98.06 98 PHE A N 1
ATOM 780 C CA . PHE A 1 98 ? 12.555 -1.573 3.115 1 98.06 98 PHE A CA 1
ATOM 781 C C . PHE A 1 98 ? 13.555 -2.418 2.338 1 98.06 98 PHE A C 1
ATOM 783 O O . PHE A 1 98 ? 13.164 -3.246 1.512 1 98.06 98 PHE A O 1
ATOM 790 N N . ASN A 1 99 ? 14.812 -2.18 2.541 1 97.25 99 ASN A N 1
ATOM 791 C CA . ASN A 1 99 ? 15.82 -2.877 1.75 1 97.25 99 ASN A CA 1
ATOM 792 C C . ASN A 1 99 ? 15.758 -4.387 1.965 1 97.25 99 ASN A C 1
ATOM 794 O O . ASN A 1 99 ? 15.867 -5.16 1.011 1 97.25 99 ASN A O 1
ATOM 798 N N . THR A 1 100 ? 15.586 -4.762 3.197 1 98.25 100 THR A N 1
ATOM 799 C CA . THR A 1 100 ? 15.414 -6.18 3.494 1 98.25 100 THR A CA 1
ATOM 800 C C . THR A 1 100 ? 14.141 -6.715 2.844 1 98.25 100 THR A C 1
ATOM 802 O O . THR A 1 100 ? 14.148 -7.793 2.25 1 98.25 100 THR A O 1
ATOM 805 N N . HIS A 1 101 ? 13.047 -6.004 2.963 1 98.62 101 HIS A N 1
ATOM 806 C CA . HIS A 1 101 ? 11.773 -6.375 2.363 1 98.62 101 HIS A CA 1
ATOM 807 C C . HIS A 1 101 ? 11.914 -6.586 0.858 1 98.62 101 HIS A C 1
ATOM 809 O O . HIS A 1 101 ? 11.484 -7.613 0.328 1 98.62 101 HIS A O 1
ATOM 815 N N . PHE A 1 102 ? 12.586 -5.648 0.163 1 98.69 102 PHE A N 1
ATOM 816 C CA . PHE A 1 102 ? 12.797 -5.672 -1.279 1 98.69 102 PHE A CA 1
ATOM 817 C C . PHE A 1 102 ? 13.594 -6.902 -1.69 1 98.69 102 PHE A C 1
ATOM 819 O O . PHE A 1 102 ? 13.219 -7.605 -2.633 1 98.69 102 PHE A O 1
ATOM 826 N N . SER A 1 103 ? 14.602 -7.207 -0.898 1 98.25 103 SER A N 1
ATOM 827 C CA . SER A 1 103 ? 15.445 -8.367 -1.183 1 98.25 103 SER A CA 1
ATOM 828 C C . SER A 1 103 ? 14.672 -9.664 -0.977 1 98.25 103 SER A C 1
ATOM 830 O O . SER A 1 103 ? 14.805 -10.602 -1.767 1 98.25 103 SER A O 1
ATOM 832 N N . VAL A 1 104 ? 13.914 -9.727 0.065 1 98.25 104 VAL A N 1
ATOM 833 C CA . VAL A 1 104 ? 13.125 -10.914 0.368 1 98.25 104 VAL A CA 1
ATOM 834 C C . VAL A 1 104 ? 12.117 -11.164 -0.755 1 98.25 104 VAL A C 1
ATOM 836 O O . VAL A 1 104 ? 11.93 -12.305 -1.183 1 98.25 104 VAL A O 1
ATOM 839 N N . VAL A 1 105 ? 11.508 -10.125 -1.242 1 98.69 105 VAL A N 1
ATOM 840 C CA . VAL A 1 105 ? 10.523 -10.242 -2.318 1 98.69 105 VAL A CA 1
ATOM 841 C C . VAL A 1 105 ? 11.195 -10.805 -3.57 1 98.69 105 VAL A C 1
ATOM 843 O O . VAL A 1 105 ? 10.688 -11.734 -4.191 1 98.69 105 VAL A O 1
ATOM 846 N N . LEU A 1 106 ? 12.359 -10.273 -3.918 1 98.44 106 LEU A N 1
ATOM 847 C CA . LEU A 1 106 ? 13.062 -10.742 -5.109 1 98.44 106 LEU A CA 1
ATOM 848 C C . LEU A 1 106 ? 13.438 -12.211 -4.977 1 98.44 106 LEU A C 1
ATOM 850 O O . LEU A 1 106 ? 13.273 -12.984 -5.922 1 98.44 106 LEU A O 1
ATOM 854 N N . ALA A 1 107 ? 13.906 -12.602 -3.855 1 97.69 107 ALA A N 1
ATOM 855 C CA . ALA A 1 107 ? 14.266 -13.992 -3.617 1 97.69 107 ALA A CA 1
ATOM 856 C C . ALA A 1 107 ? 13.047 -14.906 -3.705 1 97.69 107 ALA A C 1
ATOM 858 O O . ALA A 1 107 ? 13.109 -15.992 -4.281 1 97.69 107 ALA A O 1
ATOM 859 N N . LYS A 1 108 ? 11.984 -14.484 -3.115 1 97.31 108 LYS A N 1
ATOM 860 C CA . LYS A 1 108 ? 10.773 -15.289 -3.09 1 97.31 108 LYS A CA 1
ATOM 861 C C . LYS A 1 108 ? 10.18 -15.438 -4.488 1 97.31 108 LYS A C 1
ATOM 863 O O . LYS A 1 108 ? 9.602 -16.469 -4.82 1 97.31 108 LYS A O 1
ATOM 868 N N . ILE A 1 109 ? 10.273 -14.367 -5.324 1 98.06 109 ILE A N 1
ATOM 869 C CA . ILE A 1 109 ? 9.805 -14.469 -6.703 1 98.06 109 ILE A CA 1
ATOM 870 C C . ILE A 1 109 ? 10.562 -15.586 -7.418 1 98.06 109 ILE A C 1
ATOM 872 O O . ILE A 1 109 ? 9.961 -16.422 -8.109 1 98.06 109 ILE A O 1
ATOM 876 N N . GLU A 1 110 ? 11.836 -15.609 -7.242 1 96 110 GLU A N 1
ATOM 877 C CA . GLU A 1 110 ? 12.648 -16.641 -7.871 1 96 110 GLU A CA 1
ATOM 878 C C . GLU A 1 110 ? 12.227 -18.031 -7.418 1 96 110 GLU A C 1
ATOM 880 O O . GLU A 1 110 ? 12.094 -18.953 -8.234 1 96 110 GLU A O 1
ATOM 885 N N . GLU A 1 111 ? 12.031 -18.125 -6.16 1 95.38 111 GLU A N 1
ATOM 886 C CA . GLU A 1 111 ? 11.586 -19.406 -5.613 1 95.38 111 GLU A CA 1
ATOM 887 C C . GLU A 1 111 ? 10.25 -19.828 -6.211 1 95.38 111 GLU A C 1
ATOM 889 O O . GLU A 1 111 ? 10.055 -20.984 -6.555 1 95.38 111 GLU A O 1
ATOM 894 N N . CYS A 1 112 ? 9.336 -18.938 -6.293 1 95.69 112 CYS A N 1
ATOM 895 C CA . CYS A 1 112 ? 8.016 -19.234 -6.816 1 95.69 112 CYS A CA 1
ATOM 896 C C . CYS A 1 112 ? 8.078 -19.594 -8.297 1 95.69 112 CYS A C 1
ATOM 898 O O . CYS A 1 112 ? 7.379 -20.5 -8.758 1 95.69 112 CYS A O 1
ATOM 900 N N . ILE A 1 113 ? 8.898 -18.859 -9.039 1 94.88 113 ILE A N 1
ATOM 901 C CA . ILE A 1 113 ? 9.055 -19.156 -10.453 1 94.88 113 ILE A CA 1
ATOM 902 C C . ILE A 1 113 ? 9.586 -20.578 -10.633 1 94.88 113 ILE A C 1
ATOM 904 O O . ILE A 1 113 ? 9.102 -21.328 -11.477 1 94.88 113 ILE A O 1
ATOM 908 N N . ASP A 1 114 ? 10.469 -21.016 -9.797 1 92.62 114 ASP A N 1
ATOM 909 C CA . ASP A 1 114 ? 11.117 -22.312 -9.906 1 92.62 114 ASP A CA 1
ATOM 910 C C . ASP A 1 114 ? 10.156 -23.438 -9.539 1 92.62 114 ASP A C 1
ATOM 912 O O . ASP A 1 114 ? 10.305 -24.578 -10.008 1 92.62 114 ASP A O 1
ATOM 916 N N . ASN A 1 115 ? 9.125 -23.109 -8.766 1 91.56 115 ASN A N 1
ATOM 917 C CA . ASN A 1 115 ? 8.297 -24.172 -8.195 1 91.56 115 ASN A CA 1
ATOM 918 C C . ASN A 1 115 ? 6.855 -24.078 -8.688 1 91.56 115 ASN A C 1
ATOM 920 O O . ASN A 1 115 ? 6.031 -24.938 -8.375 1 91.56 115 ASN A O 1
ATOM 924 N N . CYS A 1 116 ? 6.578 -23 -9.406 1 88.81 116 CYS A N 1
ATOM 925 C CA . CYS A 1 116 ? 5.203 -22.797 -9.844 1 88.81 116 CYS A CA 1
ATOM 926 C C . CYS A 1 116 ? 4.859 -23.703 -11.016 1 88.81 116 CYS A C 1
ATOM 928 O O . CYS A 1 116 ? 5.641 -23.844 -11.953 1 88.81 116 CYS A O 1
ATOM 930 N N . ASP A 1 117 ? 3.707 -24.375 -10.961 1 87.12 117 ASP A N 1
ATOM 931 C CA . ASP A 1 117 ? 3.301 -25.297 -12.016 1 87.12 117 ASP A CA 1
ATOM 932 C C . ASP A 1 117 ? 2.262 -24.672 -12.938 1 87.12 117 ASP A C 1
ATOM 934 O O . ASP A 1 117 ? 1.78 -25.312 -13.867 1 87.12 117 ASP A O 1
ATOM 938 N N . ILE A 1 118 ? 1.819 -23.469 -12.703 1 92.44 118 ILE A N 1
ATOM 939 C CA . ILE A 1 118 ? 0.872 -22.75 -13.547 1 92.44 118 ILE A CA 1
ATOM 940 C C . ILE A 1 118 ? 1.618 -21.734 -14.414 1 92.44 118 ILE A C 1
ATOM 942 O O . ILE A 1 118 ? 2.121 -20.734 -13.914 1 92.44 118 ILE A O 1
ATOM 946 N N . THR A 1 119 ? 1.614 -21.938 -15.672 1 93.44 119 THR A N 1
ATOM 947 C CA . THR A 1 119 ? 2.465 -21.234 -16.625 1 93.44 119 THR A CA 1
ATOM 948 C C . THR A 1 119 ? 2.154 -19.75 -16.625 1 93.44 119 THR A C 1
ATOM 950 O O . THR A 1 119 ? 3.064 -18.906 -16.672 1 93.44 119 THR A O 1
ATOM 953 N N . VAL A 1 120 ? 0.881 -19.375 -16.734 1 95 120 VAL A N 1
ATOM 954 C CA . VAL A 1 120 ? 0.506 -17.969 -16.812 1 95 120 VAL A CA 1
ATOM 955 C C . VAL A 1 120 ? 0.97 -17.234 -15.562 1 95 120 VAL A C 1
ATOM 957 O O . VAL A 1 120 ? 1.357 -16.078 -15.625 1 95 120 VAL A O 1
ATOM 960 N N . ILE A 1 121 ? 0.928 -17.875 -14.406 1 96.19 121 ILE A N 1
ATOM 961 C CA . ILE A 1 121 ? 1.416 -17.281 -13.172 1 96.19 121 ILE A CA 1
ATOM 962 C C . ILE A 1 121 ? 2.936 -17.141 -13.234 1 96.19 121 ILE A C 1
ATOM 964 O O . ILE A 1 121 ? 3.484 -16.094 -12.883 1 96.19 121 ILE A O 1
ATOM 968 N N . GLU A 1 122 ? 3.611 -18.156 -13.641 1 95.56 122 GLU A N 1
ATOM 969 C CA . GLU A 1 122 ? 5.062 -18.125 -13.789 1 95.56 122 GLU A CA 1
ATOM 970 C C . GLU A 1 122 ? 5.5 -16.969 -14.688 1 95.56 122 GLU A C 1
ATOM 972 O O . GLU A 1 122 ? 6.418 -16.219 -14.344 1 95.56 122 GLU A O 1
ATOM 977 N N . THR A 1 123 ? 4.805 -16.844 -15.805 1 96.56 123 THR A N 1
ATOM 978 C CA . THR A 1 123 ? 5.125 -15.789 -16.766 1 96.56 123 THR A CA 1
ATOM 979 C C . THR A 1 123 ? 4.879 -14.414 -16.141 1 96.56 123 THR A C 1
ATOM 981 O O . THR A 1 123 ? 5.684 -13.492 -16.328 1 96.56 123 THR A O 1
ATOM 984 N N . THR A 1 124 ? 3.779 -14.273 -15.484 1 97.94 124 THR A N 1
ATOM 985 C CA . THR A 1 124 ? 3.451 -13.008 -14.852 1 97.94 124 THR A CA 1
ATOM 986 C C . THR A 1 124 ? 4.469 -12.664 -13.766 1 97.94 124 THR A C 1
ATOM 988 O O . THR A 1 124 ? 4.875 -11.508 -13.633 1 97.94 124 THR A O 1
ATOM 991 N N . LEU A 1 125 ? 4.895 -13.641 -13.023 1 97.88 125 LEU A N 1
ATOM 992 C CA . LEU A 1 125 ? 5.949 -13.438 -12.031 1 97.88 125 LEU A CA 1
ATOM 993 C C . LEU A 1 125 ? 7.238 -12.969 -12.703 1 97.88 125 LEU A C 1
ATOM 995 O O . LEU A 1 125 ? 7.945 -12.109 -12.164 1 97.88 125 LEU A O 1
ATOM 999 N N . GLY A 1 126 ? 7.543 -13.555 -13.797 1 98.06 126 GLY A N 1
ATOM 1000 C CA . GLY A 1 126 ? 8.703 -13.109 -14.547 1 98.06 126 GLY A CA 1
ATOM 1001 C C . GLY A 1 126 ? 8.641 -11.633 -14.922 1 98.06 126 GLY A C 1
ATOM 1002 O O . GLY A 1 126 ? 9.648 -10.93 -14.852 1 98.06 126 GLY A O 1
ATOM 1003 N N . ASP A 1 127 ? 7.453 -11.156 -15.336 1 98.25 127 ASP A N 1
ATOM 1004 C CA . ASP A 1 127 ? 7.266 -9.75 -15.672 1 98.25 127 ASP A CA 1
ATOM 1005 C C . ASP A 1 127 ? 7.457 -8.867 -14.438 1 98.25 127 ASP A C 1
ATOM 1007 O O . ASP A 1 127 ? 8.078 -7.801 -14.523 1 98.25 127 ASP A O 1
ATOM 1011 N N . VAL A 1 128 ? 6.918 -9.273 -13.32 1 98.5 128 VAL A N 1
ATOM 1012 C CA . VAL A 1 128 ? 7.074 -8.516 -12.078 1 98.5 128 VAL A CA 1
ATOM 1013 C C . VAL A 1 128 ? 8.547 -8.461 -11.688 1 98.5 128 VAL A C 1
ATOM 1015 O O . VAL A 1 128 ? 9.055 -7.418 -11.281 1 98.5 128 VAL A O 1
ATOM 1018 N N . GLN A 1 129 ? 9.234 -9.547 -11.836 1 98.31 129 GLN A N 1
ATOM 1019 C CA . GLN A 1 129 ? 10.656 -9.609 -11.531 1 98.31 129 GLN A CA 1
ATOM 1020 C C . GLN A 1 129 ? 11.445 -8.625 -12.391 1 98.31 129 GLN A C 1
ATOM 1022 O O . GLN A 1 129 ? 12.312 -7.91 -11.891 1 98.31 129 GLN A O 1
ATOM 1027 N N . LYS A 1 130 ? 11.148 -8.648 -13.672 1 98.56 130 LYS A N 1
ATOM 1028 C CA . LYS A 1 130 ? 11.812 -7.727 -14.594 1 98.56 130 LYS A CA 1
ATOM 1029 C C . LYS A 1 130 ? 11.641 -6.281 -14.133 1 98.56 130 LYS A C 1
ATOM 1031 O O . LYS A 1 130 ? 12.602 -5.504 -14.133 1 98.56 130 LYS A O 1
ATOM 1036 N N . PHE A 1 131 ? 10.492 -5.961 -13.805 1 98.75 131 PHE A N 1
ATOM 1037 C CA . PHE A 1 131 ? 10.203 -4.617 -13.312 1 98.75 131 PHE A CA 1
ATOM 1038 C C . PHE A 1 131 ? 11.031 -4.305 -12.07 1 98.75 131 PHE A C 1
ATOM 1040 O O . PHE A 1 131 ? 11.672 -3.256 -11.992 1 98.75 131 PHE A O 1
ATOM 1047 N N . LEU A 1 132 ? 11.047 -5.223 -11.102 1 98.69 132 LEU A N 1
ATOM 1048 C CA . LEU A 1 132 ? 11.719 -4.992 -9.828 1 98.69 132 LEU A CA 1
ATOM 1049 C C . LEU A 1 132 ? 13.234 -4.941 -10.023 1 98.69 132 LEU A C 1
ATOM 1051 O O . LEU A 1 132 ? 13.93 -4.199 -9.32 1 98.69 132 LEU A O 1
ATOM 1055 N N . ILE A 1 133 ? 13.711 -5.703 -10.922 1 98.38 133 ILE A N 1
ATOM 1056 C CA . ILE A 1 133 ? 15.141 -5.641 -11.219 1 98.38 133 ILE A CA 1
ATOM 1057 C C . ILE A 1 133 ? 15.492 -4.266 -11.773 1 98.38 133 ILE A C 1
ATOM 1059 O O . ILE A 1 133 ? 16.547 -3.705 -11.453 1 98.38 133 ILE A O 1
ATOM 1063 N N . GLY A 1 134 ? 14.625 -3.691 -12.633 1 98.19 134 GLY A N 1
ATOM 1064 C CA . GLY A 1 134 ? 14.82 -2.322 -13.086 1 98.19 134 GLY A CA 1
ATOM 1065 C C . GLY A 1 134 ? 14.867 -1.319 -11.953 1 98.19 134 GLY A C 1
ATOM 1066 O O . GLY A 1 134 ? 15.703 -0.413 -11.953 1 98.19 134 GLY A O 1
ATOM 1067 N N . ILE A 1 135 ? 14.016 -1.491 -11.031 1 98.69 135 ILE A N 1
ATOM 1068 C CA . ILE A 1 135 ? 14 -0.618 -9.859 1 98.69 135 ILE A CA 1
ATOM 1069 C C . ILE A 1 135 ? 15.281 -0.811 -9.055 1 98.69 135 ILE A C 1
ATOM 1071 O O . ILE A 1 135 ? 15.875 0.16 -8.578 1 98.69 135 ILE A O 1
ATOM 1075 N N . LYS A 1 136 ? 15.648 -2.059 -8.883 1 98 136 LYS A N 1
ATOM 1076 C CA . LYS A 1 136 ? 16.875 -2.371 -8.164 1 98 136 LYS A CA 1
ATOM 1077 C C . LYS A 1 136 ? 18.078 -1.653 -8.781 1 98 136 LYS A C 1
ATOM 1079 O O . LYS A 1 136 ? 18.922 -1.113 -8.062 1 98 136 LYS A O 1
ATOM 1084 N N . TYR A 1 137 ? 18.125 -1.674 -10.023 1 97.81 137 TYR A N 1
ATOM 1085 C CA . TYR A 1 137 ? 19.203 -0.982 -10.734 1 97.81 137 TYR A CA 1
ATOM 1086 C C . TYR A 1 137 ? 19.219 0.497 -10.367 1 97.81 137 TYR A C 1
ATOM 1088 O O . TYR A 1 137 ? 20.281 1.048 -10.062 1 97.81 137 TYR A O 1
ATOM 1096 N N . LYS A 1 138 ? 18.156 1.14 -10.352 1 97.69 138 LYS A N 1
ATOM 1097 C CA . LYS A 1 138 ? 18.062 2.561 -10.031 1 97.69 138 LYS A CA 1
ATOM 1098 C C . LYS A 1 138 ? 18.438 2.816 -8.57 1 97.69 138 LYS A C 1
ATOM 1100 O O . LYS A 1 138 ? 19.125 3.791 -8.266 1 97.69 138 LYS A O 1
ATOM 1105 N N . LEU A 1 139 ? 18.047 1.94 -7.648 1 97.5 139 LEU A N 1
ATOM 1106 C CA . LEU A 1 139 ? 18.266 2.113 -6.219 1 97.5 139 LEU A CA 1
ATOM 1107 C C . LEU A 1 139 ? 19.734 1.885 -5.855 1 97.5 139 LEU A C 1
ATOM 1109 O O . LEU A 1 139 ? 20.234 2.471 -4.898 1 97.5 139 LEU A O 1
ATOM 1113 N N . GLU A 1 140 ? 20.359 1.07 -6.641 1 94.81 140 GLU A N 1
ATOM 1114 C CA . GLU A 1 140 ? 21.688 0.644 -6.215 1 94.81 140 GLU A CA 1
ATOM 1115 C C . GLU A 1 140 ? 22.781 1.269 -7.082 1 94.81 140 GLU A C 1
ATOM 1117 O O . GLU A 1 140 ? 23.922 1.451 -6.637 1 94.81 140 GLU A O 1
ATOM 1122 N N . ARG A 1 141 ? 22.422 1.601 -8.32 1 90.38 141 ARG A N 1
ATOM 1123 C CA . ARG A 1 141 ? 23.469 2.029 -9.234 1 90.38 141 ARG A CA 1
ATOM 1124 C C . ARG A 1 141 ? 23.328 3.506 -9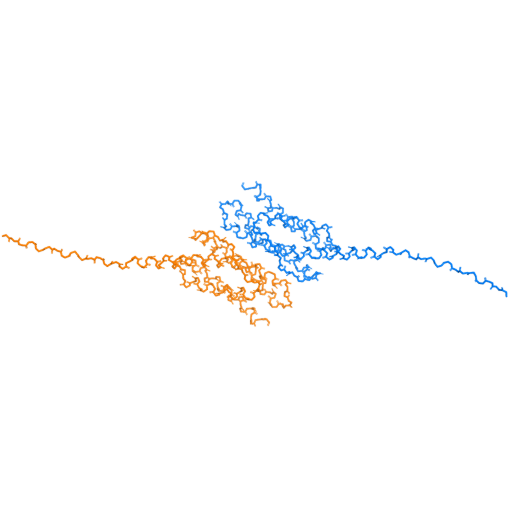.586 1 90.38 141 ARG A C 1
ATOM 1126 O O . ARG A 1 141 ? 24.297 4.156 -9.977 1 90.38 141 ARG A O 1
ATOM 1133 N N . LEU A 1 142 ? 22.188 4.043 -9.531 1 85.38 142 LEU A N 1
ATOM 1134 C CA . LEU A 1 142 ? 21.969 5.43 -9.93 1 85.38 142 LEU A CA 1
ATOM 1135 C C . LEU A 1 142 ? 21.859 6.336 -8.711 1 85.38 142 LEU A C 1
ATOM 1137 O O . LEU A 1 142 ? 21.547 7.523 -8.844 1 85.38 142 LEU A O 1
ATOM 1141 N N . GLU A 1 143 ? 22.047 5.875 -7.398 1 76.56 143 GLU A N 1
ATOM 1142 C CA . GLU A 1 143 ? 21.969 6.73 -6.219 1 76.56 143 GLU A CA 1
ATOM 1143 C C . GLU A 1 143 ? 23.141 7.707 -6.16 1 76.56 143 GLU A C 1
ATOM 1145 O O . GLU A 1 143 ? 24.219 7.422 -6.684 1 76.56 143 GLU A O 1
ATOM 1150 N N . MET B 1 1 ? 11.023 70.438 49.25 1 30 1 MET B N 1
ATOM 1151 C CA . MET B 1 1 ? 11.484 69.062 49.344 1 30 1 MET B CA 1
ATOM 1152 C C . MET B 1 1 ? 10.398 68.125 48.844 1 30 1 MET B C 1
ATOM 1154 O O . MET B 1 1 ? 9.414 67.875 49.562 1 30 1 MET B O 1
ATOM 1158 N N . LYS B 1 2 ? 10.07 68.125 47.531 1 35.5 2 LYS B N 1
ATOM 1159 C CA . LYS B 1 2 ? 8.984 67.5 46.812 1 35.5 2 LYS B CA 1
ATOM 1160 C C . LYS B 1 2 ? 9.117 66 46.844 1 35.5 2 LYS B C 1
ATOM 1162 O O . LYS B 1 2 ? 10.172 65.438 46.5 1 35.5 2 LYS B O 1
ATOM 1167 N N . ASP B 1 3 ? 8.359 65.188 47.688 1 31.38 3 ASP B N 1
ATOM 1168 C CA . ASP B 1 3 ? 8.188 63.781 47.969 1 31.38 3 ASP B CA 1
ATOM 1169 C C . ASP B 1 3 ? 7.863 63.031 46.688 1 31.38 3 ASP B C 1
ATOM 1171 O O . ASP B 1 3 ? 6.848 63.281 46.031 1 31.38 3 ASP B O 1
ATOM 1175 N N . PHE B 1 4 ? 8.859 62.531 45.875 1 32.94 4 PHE B N 1
ATOM 1176 C CA . PHE B 1 4 ? 8.789 61.719 44.688 1 32.94 4 PHE B CA 1
ATOM 1177 C C . PHE B 1 4 ? 8.078 60.406 45 1 32.94 4 PHE B C 1
ATOM 1179 O O . PHE B 1 4 ? 8.586 59.562 45.75 1 32.94 4 PHE B O 1
ATOM 1186 N N . MET B 1 5 ? 6.73 60.312 45 1 35.25 5 MET B N 1
ATOM 1187 C CA . MET B 1 5 ? 5.945 59.094 45.219 1 35.25 5 MET B CA 1
ATOM 1188 C C . MET B 1 5 ? 6.336 58.031 44.219 1 35.25 5 MET B C 1
ATOM 1190 O O . MET B 1 5 ? 6.449 58.281 43 1 35.25 5 MET B O 1
ATOM 1194 N N . PRO B 1 6 ? 6.992 56.875 44.625 1 32.72 6 PRO B N 1
ATOM 1195 C CA . PRO B 1 6 ? 7.473 55.781 43.781 1 32.72 6 PRO B CA 1
ATOM 1196 C C . PRO B 1 6 ? 6.367 55.188 42.906 1 32.72 6 PRO B C 1
ATOM 1198 O O . PRO B 1 6 ? 5.199 55.188 43.312 1 32.72 6 PRO B O 1
ATOM 1201 N N . SER B 1 7 ? 6.426 55.281 41.594 1 31.92 7 SER B N 1
ATOM 1202 C CA . SER B 1 7 ? 5.555 54.719 40.562 1 31.92 7 SER B CA 1
ATOM 1203 C C . SER B 1 7 ? 5.359 53.219 40.75 1 31.92 7 SER B C 1
ATOM 1205 O O . SER B 1 7 ? 6.312 52.5 41.031 1 31.92 7 SER B O 1
ATOM 1207 N N . GLU B 1 8 ? 4.152 52.781 41.094 1 33.34 8 GLU B N 1
ATOM 1208 C CA . GLU B 1 8 ? 3.629 51.406 41.188 1 33.34 8 GLU B CA 1
ATOM 1209 C C . GLU B 1 8 ? 3.979 50.594 39.969 1 33.34 8 GLU B C 1
ATOM 1211 O O . GLU B 1 8 ? 3.621 50.938 38.844 1 33.34 8 GLU B O 1
ATOM 1216 N N . ILE B 1 9 ? 5.082 49.812 39.969 1 36.78 9 ILE B N 1
ATOM 1217 C CA . ILE B 1 9 ? 5.457 48.812 38.969 1 36.78 9 ILE B CA 1
ATOM 1218 C C . ILE B 1 9 ? 4.316 47.812 38.781 1 36.78 9 ILE B C 1
ATOM 1220 O O . ILE B 1 9 ? 3.908 47.156 39.75 1 36.78 9 ILE B O 1
ATOM 1224 N N . HIS B 1 10 ? 3.346 48 37.844 1 32.34 10 HIS B N 1
ATOM 1225 C CA . HIS B 1 10 ? 2.328 47.062 37.406 1 32.34 10 HIS B CA 1
ATOM 1226 C C . HIS B 1 10 ? 2.955 45.75 36.938 1 32.34 10 HIS B C 1
ATOM 1228 O O . HIS B 1 10 ? 3.824 45.75 36.062 1 32.34 10 HIS B O 1
ATOM 1234 N N . SER B 1 11 ? 3.002 44.781 37.812 1 32.97 11 SER B N 1
ATOM 1235 C CA . SER B 1 11 ? 3.354 43.375 37.562 1 32.97 11 SER B CA 1
ATOM 1236 C C . SER B 1 11 ? 2.623 42.844 36.344 1 32.97 11 SER B C 1
ATOM 1238 O O . SER B 1 11 ? 1.399 42.938 36.25 1 32.97 11 SER B O 1
ATOM 1240 N N . GLU B 1 12 ? 3.273 42.719 35.281 1 33.88 12 GLU B N 1
ATOM 1241 C CA . GLU B 1 12 ? 2.779 42.062 34.062 1 33.88 12 GLU B CA 1
ATOM 1242 C C . GLU B 1 12 ? 2.275 40.656 34.375 1 33.88 12 GLU B C 1
ATOM 1244 O O . GLU B 1 12 ? 2.924 39.906 35.125 1 33.88 12 GLU B O 1
ATOM 1249 N N . PRO B 1 13 ? 0.956 40.375 34.25 1 31.7 13 PRO B N 1
ATOM 1250 C CA . PRO B 1 13 ? 0.368 39.062 34.531 1 31.7 13 PRO B CA 1
ATOM 1251 C C . PRO B 1 13 ? 1.16 37.906 33.906 1 31.7 13 PRO B C 1
ATOM 1253 O O . PRO B 1 13 ? 1.715 38.062 32.812 1 31.7 13 PRO B O 1
ATOM 1256 N N . ARG B 1 14 ? 1.565 36.969 34.656 1 36.72 14 ARG B N 1
ATOM 1257 C CA . ARG B 1 14 ? 2.088 35.625 34.438 1 36.72 14 ARG B CA 1
ATOM 1258 C C . ARG B 1 14 ? 1.195 34.844 33.469 1 36.72 14 ARG B C 1
ATOM 1260 O O . ARG B 1 14 ? 1.209 33.625 33.469 1 36.72 14 ARG B O 1
ATOM 1267 N N . GLY B 1 15 ? 0.243 35.375 32.844 1 37.06 15 GLY B N 1
ATOM 1268 C CA . GLY B 1 15 ? -0.716 34.594 32.062 1 37.06 15 GLY B CA 1
ATOM 1269 C C . GLY B 1 15 ? -0.086 33.875 30.891 1 37.06 15 GLY B C 1
ATOM 1270 O O . GLY B 1 15 ? -0.723 33 30.266 1 37.06 15 GLY B O 1
ATOM 1271 N N . ASN B 1 16 ? 0.862 34.312 30.109 1 43.59 16 ASN B N 1
ATOM 1272 C CA . ASN B 1 16 ? 1.113 33.812 28.766 1 43.59 16 ASN B CA 1
ATOM 1273 C C . ASN B 1 16 ? 1.918 32.5 28.797 1 43.59 16 ASN B C 1
ATOM 1275 O O . ASN B 1 16 ? 2.301 31.984 27.75 1 43.59 16 ASN B O 1
ATOM 1279 N N . LEU B 1 17 ? 2.504 32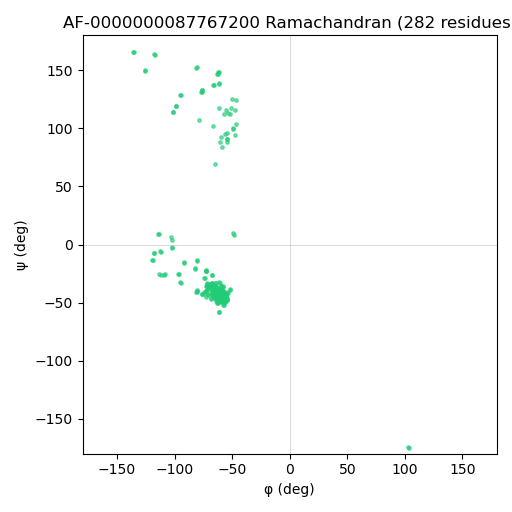.125 29.859 1 46 17 LEU B N 1
ATOM 1280 C CA . LEU B 1 17 ? 3.32 30.922 29.828 1 46 17 LEU B CA 1
ATOM 1281 C C . LEU B 1 17 ? 2.441 29.688 29.781 1 46 17 LEU B C 1
ATOM 1283 O O . LEU B 1 17 ? 2.828 28.656 29.203 1 46 17 LEU B O 1
ATOM 1287 N N . SER B 1 18 ? 1.367 29.672 30.531 1 46.94 18 SER B N 1
ATOM 1288 C CA . SER B 1 18 ? 0.465 28.531 30.531 1 46.94 18 SER B CA 1
ATOM 1289 C C . SER B 1 18 ? -0.121 28.281 29.156 1 46.94 18 SER B C 1
ATOM 1291 O O . SER B 1 18 ? -0.256 27.125 28.719 1 46.94 18 SER B O 1
ATOM 1293 N N . PHE B 1 19 ? -0.36 29.297 28.344 1 47.66 19 PHE B N 1
ATOM 1294 C CA . PHE B 1 19 ? -0.891 29.156 27 1 47.66 19 PHE B CA 1
ATOM 1295 C C . PHE B 1 19 ? 0.145 28.516 26.078 1 47.66 19 PHE B C 1
ATOM 1297 O O . PHE B 1 19 ? -0.196 27.703 25.219 1 47.66 19 PHE B O 1
ATOM 1304 N N . ARG B 1 20 ? 1.396 28.781 26.266 1 48.94 20 ARG B N 1
ATOM 1305 C CA . ARG B 1 20 ? 2.453 28.234 25.438 1 48.94 20 ARG B CA 1
ATOM 1306 C C . ARG B 1 20 ? 2.652 26.75 25.703 1 48.94 20 ARG B C 1
ATOM 1308 O O . ARG B 1 20 ? 2.902 25.969 24.781 1 48.94 20 ARG B O 1
ATOM 1315 N N . MET B 1 21 ? 2.516 26.391 26.953 1 47.53 21 MET B N 1
ATOM 1316 C CA . MET B 1 21 ? 2.693 24.984 27.297 1 47.53 21 MET B CA 1
ATOM 1317 C C . MET B 1 21 ? 1.537 24.141 26.781 1 47.53 21 MET B C 1
ATOM 1319 O O . MET B 1 21 ? 1.745 23.031 26.281 1 47.53 21 MET B O 1
ATOM 1323 N N . LEU B 1 22 ? 0.296 24.609 26.906 1 45.38 22 LEU B N 1
ATOM 1324 C CA . LEU B 1 22 ? -0.864 23.922 26.344 1 45.38 22 LEU B CA 1
ATOM 1325 C C . LEU B 1 22 ? -0.799 23.891 24.828 1 45.38 22 LEU B C 1
ATOM 1327 O O . LEU B 1 22 ? -1.165 22.875 24.203 1 45.38 22 LEU B O 1
ATOM 1331 N N . ASP B 1 23 ? -0.261 25 24.219 1 49.22 23 ASP B N 1
ATOM 1332 C CA . ASP B 1 23 ? -0.102 25.062 22.766 1 49.22 23 ASP B CA 1
ATOM 1333 C C . ASP B 1 23 ? 0.946 24.062 22.281 1 49.22 23 ASP B C 1
ATOM 1335 O O . ASP B 1 23 ? 0.774 23.438 21.234 1 49.22 23 ASP B O 1
ATOM 1339 N N . MET B 1 24 ? 1.977 23.875 23.203 1 46.56 24 MET B N 1
ATOM 1340 C CA . MET B 1 24 ? 3.047 22.969 22.812 1 46.56 24 MET B CA 1
ATOM 1341 C C . MET B 1 24 ? 2.576 21.516 22.891 1 46.56 24 MET B C 1
ATOM 1343 O O . MET B 1 24 ? 2.906 20.703 22.016 1 46.56 24 MET B O 1
ATOM 1347 N N . GLU B 1 25 ? 1.85 21.203 23.984 1 48.56 25 GLU B N 1
ATOM 1348 C CA . GLU B 1 25 ? 1.343 19.844 24.156 1 48.56 25 GLU B CA 1
ATOM 1349 C C . GLU B 1 25 ? 0.343 19.484 23.047 1 48.56 25 GLU B C 1
ATOM 1351 O O . GLU B 1 25 ? 0.372 18.375 22.5 1 48.56 25 GLU B O 1
ATOM 1356 N N . SER B 1 26 ? -0.57 20.438 22.875 1 51.66 26 SER B N 1
ATOM 1357 C CA . SER B 1 26 ? -1.546 20.266 21.797 1 51.66 26 SER B CA 1
ATOM 1358 C C . SER B 1 26 ? -0.862 20.141 20.438 1 51.66 26 SER B C 1
ATOM 1360 O O . SER B 1 26 ? -1.245 19.297 19.625 1 51.66 26 SER B O 1
ATOM 1362 N N . ALA B 1 27 ? 0.19 20.969 20.297 1 51.66 27 ALA B N 1
ATOM 1363 C CA . ALA B 1 27 ? 0.937 20.922 19.031 1 51.66 27 ALA B CA 1
ATOM 1364 C C . ALA B 1 27 ? 1.634 19.578 18.859 1 51.66 27 ALA B C 1
ATOM 1366 O O . ALA B 1 27 ? 1.673 19.031 17.766 1 51.66 27 ALA B O 1
ATOM 1367 N N . TYR B 1 28 ? 2.203 19.062 20.016 1 52.72 28 TYR B N 1
ATOM 1368 C CA . TYR B 1 28 ? 2.896 17.781 19.984 1 52.72 28 TYR B CA 1
ATOM 1369 C C . TYR B 1 28 ? 1.928 16.641 19.672 1 52.72 28 TYR B C 1
ATOM 1371 O O . TYR B 1 28 ? 2.254 15.734 18.906 1 52.72 28 TYR B O 1
ATOM 1379 N N . SER B 1 29 ? 0.746 16.797 20.266 1 62.72 29 SER B N 1
ATOM 1380 C CA . SER B 1 29 ? -0.241 15.75 20.031 1 62.72 29 SER B CA 1
ATOM 1381 C C . SER B 1 29 ? -0.724 15.766 18.594 1 62.72 29 SER B C 1
ATOM 1383 O O . SER B 1 29 ? -0.81 14.711 17.953 1 62.72 29 SER B O 1
ATOM 1385 N N . THR B 1 30 ? -0.83 17.016 18.062 1 69.62 30 THR B N 1
ATOM 1386 C CA . THR B 1 30 ? -1.327 17.125 16.688 1 69.62 30 THR B CA 1
ATOM 1387 C C . THR B 1 30 ? -0.305 16.578 15.703 1 69.62 30 THR B C 1
ATOM 1389 O O . THR B 1 30 ? -0.664 15.859 14.766 1 69.62 30 THR B O 1
ATOM 1392 N N . LYS B 1 31 ? 1.007 16.844 15.984 1 78.75 31 LYS B N 1
ATOM 1393 C CA . LYS B 1 31 ? 2.092 16.375 15.125 1 78.75 31 LYS B CA 1
ATOM 1394 C C . LYS B 1 31 ? 2.121 14.852 15.062 1 78.75 31 LYS B C 1
ATOM 1396 O O . LYS B 1 31 ? 2.148 14.273 13.969 1 78.75 31 LYS B O 1
ATOM 1401 N N . GLY B 1 32 ? 2.041 14.289 16.297 1 81.56 32 GLY B N 1
ATOM 1402 C CA . GLY B 1 32 ? 2.053 12.836 16.359 1 81.56 32 GLY B CA 1
ATOM 1403 C C . GLY B 1 32 ? 0.841 12.203 15.711 1 81.56 32 GLY B C 1
ATOM 1404 O O . GLY B 1 32 ? 0.962 11.18 15.031 1 81.56 32 GLY B O 1
ATOM 1405 N N . ASP B 1 33 ? -0.227 12.93 15.836 1 89.62 33 ASP B N 1
ATOM 1406 C CA . ASP B 1 33 ? -1.478 12.398 15.305 1 89.62 33 ASP B CA 1
ATOM 1407 C C . ASP B 1 33 ? -1.479 12.43 13.773 1 89.62 33 ASP B C 1
ATOM 1409 O O . ASP B 1 33 ? -1.958 11.5 13.125 1 89.62 33 ASP B O 1
ATOM 1413 N N . CYS B 1 34 ? -0.881 13.445 13.242 1 95.19 34 CYS B N 1
ATOM 1414 C CA . CYS B 1 34 ? -0.858 13.57 11.789 1 95.19 34 CYS B CA 1
ATOM 1415 C C . CYS B 1 34 ? 0.087 12.547 11.172 1 95.19 34 CYS B C 1
ATOM 1417 O O . CYS B 1 34 ? -0.212 11.969 10.125 1 95.19 34 CYS B O 1
ATOM 1419 N N . LYS B 1 35 ? 1.202 12.336 11.805 1 97 35 LYS B N 1
ATOM 1420 C CA . LYS B 1 35 ? 2.127 11.32 11.312 1 97 35 LYS B CA 1
ATOM 1421 C C . LYS B 1 35 ? 1.5 9.93 11.359 1 97 35 LYS B C 1
ATOM 1423 O O . LYS B 1 35 ? 1.633 9.148 10.414 1 97 35 LYS B O 1
ATOM 1428 N N . GLU B 1 36 ? 0.883 9.703 12.438 1 97.62 36 GLU B N 1
ATOM 1429 C CA . GLU B 1 36 ? 0.186 8.422 12.562 1 97.62 36 GLU B CA 1
ATOM 1430 C C . GLU B 1 36 ? -0.889 8.273 11.492 1 97.62 36 GLU B C 1
ATOM 1432 O O . GLU B 1 36 ? -1.019 7.215 10.875 1 97.62 36 GLU B O 1
ATOM 1437 N N . LEU B 1 37 ? -1.647 9.305 11.328 1 98.38 37 LEU B N 1
ATOM 1438 C CA . LEU B 1 37 ? -2.666 9.289 10.281 1 98.38 37 LEU B CA 1
ATOM 1439 C C . LEU B 1 37 ? -2.047 8.992 8.922 1 98.38 37 LEU B C 1
ATOM 1441 O O . LEU B 1 37 ? -2.594 8.211 8.141 1 98.38 37 LEU B O 1
ATOM 1445 N N . CYS B 1 38 ? -0.915 9.609 8.633 1 98.56 38 CYS B N 1
ATOM 1446 C CA . CYS B 1 38 ? -0.252 9.398 7.352 1 98.56 38 CYS B CA 1
ATOM 1447 C C . CYS B 1 38 ? 0.131 7.934 7.172 1 98.56 38 CYS B C 1
ATOM 1449 O O . CYS B 1 38 ? -0.069 7.363 6.098 1 98.56 38 CYS B O 1
ATOM 1451 N N . TYR B 1 39 ? 0.64 7.348 8.188 1 98.62 39 TYR B N 1
ATOM 1452 C CA . TYR B 1 39 ? 0.954 5.926 8.102 1 98.62 39 TYR B CA 1
ATOM 1453 C C . TYR B 1 39 ? -0.306 5.105 7.855 1 98.62 39 TYR B C 1
ATOM 1455 O O . TYR B 1 39 ? -0.305 4.184 7.031 1 98.62 39 TYR B O 1
ATOM 1463 N N . LEU B 1 40 ? -1.341 5.359 8.562 1 98.69 40 LEU B N 1
ATOM 1464 C CA . LEU B 1 40 ? -2.6 4.633 8.43 1 98.69 40 LEU B CA 1
ATOM 1465 C C . LEU B 1 40 ? -3.137 4.742 7.004 1 98.69 40 LEU B C 1
ATOM 1467 O O . LEU B 1 40 ? -3.707 3.787 6.477 1 98.69 40 LEU B O 1
ATOM 1471 N N . LEU B 1 41 ? -2.988 5.922 6.469 1 98.81 41 LEU B N 1
ATOM 1472 C CA . LEU B 1 41 ? -3.453 6.133 5.102 1 98.81 41 LEU B CA 1
ATOM 1473 C C . LEU B 1 41 ? -2.67 5.266 4.121 1 98.81 41 LEU B C 1
ATOM 1475 O O . LEU B 1 41 ? -3.256 4.629 3.24 1 98.81 41 LEU B O 1
ATOM 1479 N N . VAL B 1 42 ? -1.351 5.227 4.234 1 98.81 42 VAL B N 1
ATOM 1480 C CA . VAL B 1 42 ? -0.521 4.414 3.354 1 98.81 42 VAL B CA 1
ATOM 1481 C C . VAL B 1 42 ? -0.85 2.936 3.553 1 98.81 42 VAL B C 1
ATOM 1483 O O . VAL B 1 42 ? -0.948 2.178 2.584 1 98.81 42 VAL B O 1
ATOM 1486 N N . ASP B 1 43 ? -1.034 2.518 4.793 1 98.62 43 ASP B N 1
ATOM 1487 C CA . ASP B 1 43 ? -1.389 1.134 5.094 1 98.62 43 ASP B CA 1
ATOM 1488 C C . ASP B 1 43 ? -2.773 0.792 4.547 1 98.62 43 ASP B C 1
ATOM 1490 O O . ASP B 1 43 ? -3.033 -0.353 4.172 1 98.62 43 ASP B O 1
ATOM 1494 N N . LEU B 1 44 ? -3.676 1.722 4.586 1 98.75 44 LEU B N 1
ATOM 1495 C CA . LEU B 1 44 ? -5.023 1.5 4.074 1 98.75 44 LEU B CA 1
ATOM 1496 C C . LEU B 1 44 ? -4.984 1.094 2.604 1 98.75 44 LEU B C 1
ATOM 1498 O O . LEU B 1 44 ? -5.805 0.289 2.156 1 98.75 44 LEU B O 1
ATOM 1502 N N . VAL B 1 45 ? -4.047 1.662 1.804 1 98.75 45 VAL B N 1
ATOM 1503 C CA . VAL B 1 45 ? -3.887 1.299 0.4 1 98.75 45 VAL B CA 1
ATOM 1504 C C . VAL B 1 45 ? -3.637 -0.203 0.28 1 98.75 45 VAL B C 1
ATOM 1506 O O . VAL B 1 45 ? -4.293 -0.886 -0.512 1 98.75 45 VAL B O 1
ATOM 1509 N N . LYS B 1 46 ? -2.701 -0.673 1.096 1 98.5 46 LYS B N 1
ATOM 1510 C CA . LYS B 1 46 ? -2.4 -2.102 1.132 1 98.5 46 LYS B CA 1
ATOM 1511 C C . LYS B 1 46 ? -3.633 -2.912 1.523 1 98.5 46 LYS B C 1
ATOM 1513 O O . LYS B 1 46 ? -3.967 -3.898 0.865 1 98.5 46 LYS B O 1
ATOM 1518 N N . ALA B 1 47 ? -4.309 -2.52 2.561 1 98.44 47 ALA B N 1
ATOM 1519 C CA . ALA B 1 47 ? -5.496 -3.223 3.035 1 98.44 47 ALA B CA 1
ATOM 1520 C C . ALA B 1 47 ? -6.582 -3.258 1.961 1 98.44 47 ALA B C 1
ATOM 1522 O O . ALA B 1 47 ? -7.25 -4.277 1.78 1 98.44 47 ALA B O 1
ATOM 1523 N N . ALA B 1 48 ? -6.742 -2.162 1.299 1 98.75 48 ALA B N 1
ATOM 1524 C CA . ALA B 1 48 ? -7.754 -2.059 0.248 1 98.75 48 ALA B CA 1
ATOM 1525 C C . ALA B 1 48 ? -7.438 -3 -0.912 1 98.75 48 ALA B C 1
ATOM 1527 O O . ALA B 1 48 ? -8.336 -3.646 -1.456 1 98.75 48 ALA B O 1
ATOM 1528 N N . HIS B 1 49 ? -6.188 -3.051 -1.335 1 98.75 49 HIS B N 1
ATOM 1529 C CA . HIS B 1 49 ? -5.805 -3.914 -2.447 1 98.75 49 HIS B CA 1
ATOM 1530 C C . HIS B 1 49 ? -6.035 -5.383 -2.109 1 98.75 49 HIS B C 1
ATOM 1532 O O . HIS B 1 49 ? -6.555 -6.141 -2.934 1 98.75 49 HIS B O 1
ATOM 1538 N N . LEU B 1 50 ? -5.695 -5.723 -0.867 1 98.5 50 LEU B N 1
ATOM 1539 C CA . LEU B 1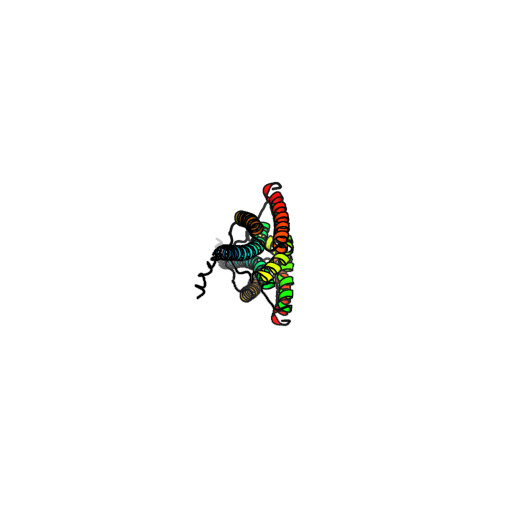 50 ? -5.926 -7.094 -0.423 1 98.5 50 LEU B CA 1
ATOM 1540 C C . LEU B 1 50 ? -7.418 -7.406 -0.378 1 98.5 50 LEU B C 1
ATOM 1542 O O . LEU B 1 50 ? -7.844 -8.469 -0.831 1 98.5 50 LEU B O 1
ATOM 1546 N N . GLU B 1 51 ? -8.195 -6.52 0.179 1 98.12 51 GLU B N 1
ATOM 1547 C CA . GLU B 1 51 ? -9.648 -6.703 0.214 1 98.12 51 GLU B CA 1
ATOM 1548 C C . GLU B 1 51 ? -10.227 -6.793 -1.195 1 98.12 51 GLU B C 1
ATOM 1550 O O . GLU B 1 51 ? -11.141 -7.578 -1.446 1 98.12 51 GLU B O 1
ATOM 1555 N N . HIS B 1 52 ? -9.703 -5.977 -2.105 1 98.44 52 HIS B N 1
ATOM 1556 C CA . HIS B 1 52 ? -10.125 -5.953 -3.502 1 98.44 52 HIS B CA 1
ATOM 1557 C C . HIS B 1 52 ? -10.023 -7.34 -4.133 1 98.44 52 HIS B C 1
ATOM 1559 O O . HIS B 1 52 ? -10.992 -7.824 -4.73 1 98.44 52 HIS B O 1
ATOM 1565 N N . VAL B 1 53 ? -8.953 -8.039 -3.979 1 97.81 53 VAL B N 1
ATOM 1566 C CA . VAL B 1 53 ? -8.742 -9.289 -4.695 1 97.81 53 VAL B CA 1
ATOM 1567 C C . VAL B 1 53 ? -9.461 -10.43 -3.965 1 97.81 53 VAL B C 1
ATOM 1569 O O . VAL B 1 53 ? -9.789 -11.453 -4.57 1 97.81 53 VAL B O 1
ATOM 1572 N N . ASN B 1 54 ? -9.758 -10.227 -2.668 1 97.62 54 ASN B N 1
ATOM 1573 C CA . ASN B 1 54 ? -10.344 -11.297 -1.865 1 97.62 54 ASN B CA 1
ATOM 1574 C C . ASN B 1 54 ? -11.867 -11.234 -1.881 1 97.62 54 ASN B C 1
ATOM 1576 O O . ASN B 1 54 ? -12.539 -12.188 -1.461 1 97.62 54 ASN B O 1
ATOM 1580 N N . THR B 1 55 ? -12.438 -10.125 -2.299 1 96.44 55 THR B N 1
ATOM 1581 C CA . THR B 1 55 ? -13.891 -9.992 -2.248 1 96.44 55 THR B CA 1
ATOM 1582 C C . THR B 1 55 ? -14.539 -10.695 -3.434 1 96.44 55 THR B C 1
ATOM 1584 O O . THR B 1 55 ? -13.945 -10.789 -4.508 1 96.44 55 THR B O 1
ATOM 1587 N N . ASN B 1 56 ? -1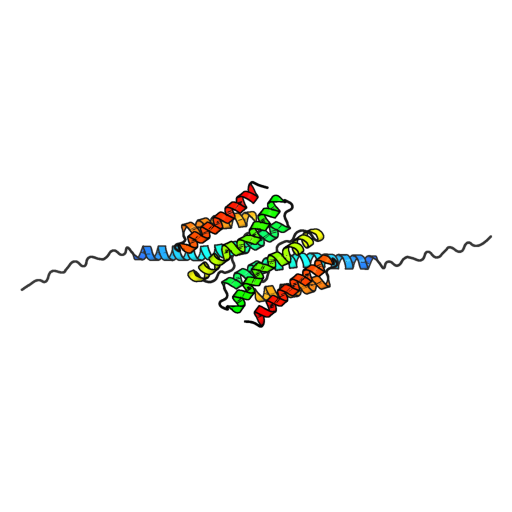5.75 -11.133 -3.275 1 95 56 ASN B N 1
ATOM 1588 C CA . ASN B 1 56 ? -16.531 -11.758 -4.34 1 95 56 ASN B CA 1
ATOM 1589 C C . ASN B 1 56 ? -17.734 -10.898 -4.715 1 95 56 ASN B C 1
ATOM 1591 O O . ASN B 1 56 ? -18.625 -11.344 -5.457 1 95 56 ASN B O 1
ATOM 1595 N N . ASN B 1 57 ? -17.781 -9.719 -4.195 1 96.12 57 ASN B N 1
ATOM 1596 C CA . ASN B 1 57 ? -18.812 -8.734 -4.527 1 96.12 57 ASN B CA 1
ATOM 1597 C C . ASN B 1 57 ? -18.297 -7.73 -5.562 1 96.12 57 ASN B C 1
ATOM 1599 O O . ASN B 1 57 ? -17.328 -7.004 -5.309 1 96.12 57 ASN B O 1
ATOM 1603 N N . TYR B 1 58 ? -18.969 -7.703 -6.707 1 96.19 58 TYR B N 1
ATOM 1604 C CA . TYR B 1 58 ? -18.484 -6.926 -7.844 1 96.19 58 TYR B CA 1
ATOM 1605 C C . TYR B 1 58 ? -18.453 -5.441 -7.512 1 96.19 58 TYR B C 1
ATOM 1607 O O . TYR B 1 58 ? -17.453 -4.758 -7.793 1 96.19 58 TYR B O 1
ATOM 1615 N N . ALA B 1 59 ? -19.531 -4.898 -7 1 95.62 59 ALA B N 1
ATOM 1616 C CA . ALA B 1 59 ? -19.594 -3.479 -6.668 1 95.62 59 ALA B CA 1
ATOM 1617 C C . ALA B 1 59 ? -18.484 -3.104 -5.676 1 95.62 59 ALA B C 1
ATOM 1619 O O . ALA B 1 59 ? -17.797 -2.1 -5.859 1 95.62 59 ALA B O 1
ATOM 1620 N N . ARG B 1 60 ? -18.297 -3.943 -4.668 1 97 60 ARG B N 1
ATOM 1621 C CA . ARG B 1 60 ? -17.25 -3.732 -3.684 1 97 60 ARG B CA 1
ATOM 1622 C C . ARG B 1 60 ? -15.867 -3.848 -4.324 1 97 60 ARG B C 1
ATOM 1624 O O . ARG B 1 60 ? -14.984 -3.033 -4.055 1 97 60 ARG B O 1
ATOM 1631 N N . HIS B 1 61 ? -15.695 -4.879 -5.203 1 97.56 61 HIS B N 1
ATOM 1632 C CA . HIS B 1 61 ? -14.453 -5.066 -5.945 1 97.56 61 HIS B CA 1
ATOM 1633 C C . HIS B 1 61 ? -14.062 -3.799 -6.699 1 97.56 61 HIS B C 1
ATOM 1635 O O . HIS B 1 61 ? -12.922 -3.336 -6.605 1 97.56 61 HIS B O 1
ATOM 1641 N N . MET B 1 62 ? -14.984 -3.176 -7.27 1 97.81 62 MET B N 1
ATOM 1642 C CA . MET B 1 62 ? -14.742 -1.992 -8.086 1 97.81 62 MET B CA 1
ATOM 1643 C C . MET B 1 62 ? -14.461 -0.775 -7.215 1 97.81 62 MET B C 1
ATOM 1645 O O . MET B 1 62 ? -13.609 0.052 -7.547 1 97.81 62 MET B O 1
ATOM 1649 N N . ALA B 1 63 ? -15.18 -0.593 -6.184 1 98.31 63 ALA B N 1
ATOM 1650 C CA . ALA B 1 63 ? -14.945 0.519 -5.266 1 98.31 63 ALA B CA 1
ATOM 1651 C C . ALA B 1 63 ? -13.555 0.433 -4.645 1 98.31 63 ALA B C 1
ATOM 1653 O O . ALA B 1 63 ? -12.867 1.446 -4.508 1 98.31 63 ALA B O 1
ATOM 1654 N N . LEU B 1 64 ? -13.164 -0.772 -4.332 1 98.56 64 LEU B N 1
ATOM 1655 C CA . LEU B 1 64 ? -11.859 -0.995 -3.73 1 98.56 64 LEU B CA 1
ATOM 1656 C C . LEU B 1 64 ? -10.742 -0.793 -4.758 1 98.56 64 LEU B C 1
ATOM 1658 O O . LEU B 1 64 ? -9.656 -0.323 -4.414 1 98.56 64 LEU B O 1
ATOM 1662 N N . ASP B 1 65 ? -10.992 -1.123 -5.988 1 98.44 65 ASP B N 1
ATOM 1663 C CA . ASP B 1 65 ? -10.07 -0.816 -7.078 1 98.44 65 ASP B CA 1
ATOM 1664 C C . ASP B 1 65 ? -9.781 0.681 -7.145 1 98.44 65 ASP B C 1
ATOM 1666 O O . ASP B 1 65 ? -8.617 1.091 -7.211 1 98.44 65 ASP B O 1
ATOM 1670 N N . GLU B 1 66 ? -10.812 1.451 -7.121 1 98.38 66 GLU B N 1
ATOM 1671 C CA . GLU B 1 66 ? -10.664 2.902 -7.137 1 98.38 66 GLU B CA 1
ATOM 1672 C C . GLU B 1 66 ? -9.875 3.391 -5.922 1 98.38 66 GLU B C 1
ATOM 1674 O O . GLU B 1 66 ? -8.992 4.242 -6.051 1 98.38 66 GLU B O 1
ATOM 1679 N N . LEU B 1 67 ? -10.172 2.859 -4.797 1 98.69 67 LEU B N 1
ATOM 1680 C CA . LEU B 1 67 ? -9.531 3.289 -3.559 1 98.69 67 LEU B CA 1
ATOM 1681 C C . LEU B 1 67 ? -8.031 3.039 -3.611 1 98.69 67 LEU B C 1
ATOM 1683 O O . LEU B 1 67 ? -7.238 3.969 -3.449 1 98.69 67 LEU B O 1
ATOM 1687 N N . TYR B 1 68 ? -7.535 1.815 -3.818 1 98.5 68 TYR B N 1
ATOM 1688 C CA . TYR B 1 68 ? -6.109 1.537 -3.693 1 98.5 68 TYR B CA 1
ATOM 1689 C C . TYR B 1 68 ? -5.332 2.127 -4.867 1 98.5 68 TYR B C 1
ATOM 1691 O O . TYR B 1 68 ? -4.141 2.416 -4.746 1 98.5 68 TYR B O 1
ATOM 1699 N N . SER B 1 69 ? -6.059 2.357 -6.008 1 98.19 69 SER B N 1
ATOM 1700 C CA . SER B 1 69 ? -5.379 2.908 -7.176 1 98.19 69 SER B CA 1
ATOM 1701 C C . SER B 1 69 ? -5.207 4.418 -7.055 1 98.19 69 SER B C 1
ATOM 1703 O O . SER B 1 69 ? -4.172 4.965 -7.441 1 98.19 69 SER B O 1
ATOM 1705 N N . ASP B 1 70 ? -6.223 5.102 -6.527 1 98.12 70 ASP B N 1
ATOM 1706 C CA . ASP B 1 70 ? -6.23 6.559 -6.578 1 98.12 70 ASP B CA 1
ATOM 1707 C C . ASP B 1 70 ? -5.699 7.16 -5.281 1 98.12 70 ASP B C 1
ATOM 1709 O O . ASP B 1 70 ? -5.137 8.258 -5.281 1 98.12 70 ASP B O 1
ATOM 1713 N N . LEU B 1 71 ? -5.793 6.488 -4.215 1 98.56 71 LEU B N 1
ATOM 1714 C CA . LEU B 1 71 ? -5.449 7.074 -2.922 1 98.56 71 LEU B CA 1
ATOM 1715 C C . LEU B 1 71 ? -3.971 7.441 -2.869 1 98.56 71 LEU B C 1
ATOM 1717 O O . LEU B 1 71 ? -3.609 8.5 -2.355 1 98.56 71 LEU B O 1
ATOM 1721 N N . PRO B 1 72 ? -3.025 6.648 -3.32 1 98.44 72 PRO B N 1
ATOM 1722 C CA . PRO B 1 72 ? -1.612 7.027 -3.24 1 98.44 72 PRO B CA 1
ATOM 1723 C C . PRO B 1 72 ? -1.335 8.406 -3.828 1 98.44 72 PRO B C 1
ATOM 1725 O O . PRO B 1 72 ? -0.574 9.188 -3.25 1 98.44 72 PRO B O 1
ATOM 1728 N N . ASP B 1 73 ? -1.998 8.742 -4.918 1 96.19 73 ASP B N 1
ATOM 1729 C CA . ASP B 1 73 ? -1.82 10.047 -5.539 1 96.19 73 ASP B CA 1
ATOM 1730 C C . ASP B 1 73 ? -2.463 11.148 -4.699 1 96.19 73 ASP B C 1
ATOM 1732 O O . ASP B 1 73 ? -1.952 12.266 -4.637 1 96.19 73 ASP B O 1
ATOM 1736 N N . GLN B 1 74 ? -3.562 10.797 -4.094 1 95.88 74 GLN B N 1
ATOM 1737 C CA . GLN B 1 74 ? -4.297 11.758 -3.281 1 95.88 74 GLN B CA 1
ATOM 1738 C C . GLN B 1 74 ? -3.506 12.148 -2.039 1 95.88 74 GLN B C 1
ATOM 1740 O O . GLN B 1 74 ? -3.635 13.273 -1.541 1 95.88 74 GLN B O 1
ATOM 1745 N N . ILE B 1 75 ? -2.611 11.258 -1.566 1 98.56 75 ILE B N 1
ATOM 1746 C CA . ILE B 1 75 ? -2.029 11.523 -0.255 1 98.56 75 ILE B CA 1
ATOM 1747 C C . ILE B 1 75 ? -0.544 11.844 -0.404 1 98.56 75 ILE B C 1
ATOM 1749 O O . ILE B 1 75 ? 0.096 12.305 0.546 1 98.56 75 ILE B O 1
ATOM 1753 N N . ASP B 1 76 ? 0.039 11.742 -1.547 1 98.12 76 ASP B N 1
ATOM 1754 C CA . ASP B 1 76 ? 1.476 11.922 -1.737 1 98.12 76 ASP B CA 1
ATOM 1755 C C . ASP B 1 76 ? 1.928 13.297 -1.247 1 98.12 76 ASP B C 1
ATOM 1757 O O . ASP B 1 76 ? 2.846 13.398 -0.431 1 98.12 76 ASP B O 1
ATOM 1761 N N . SER B 1 77 ? 1.236 14.344 -1.729 1 97.56 77 SER B N 1
ATOM 1762 C CA . SER B 1 77 ? 1.593 15.703 -1.321 1 97.56 77 SER B CA 1
ATOM 1763 C C . SER B 1 77 ? 1.38 15.906 0.175 1 97.56 77 SER B C 1
ATOM 1765 O O . SER B 1 77 ? 2.139 16.625 0.824 1 97.56 77 SER B O 1
ATOM 1767 N N . LEU B 1 78 ? 0.35 15.312 0.732 1 98.19 78 LEU B N 1
ATOM 1768 C CA . LEU B 1 78 ? 0.114 15.383 2.17 1 98.19 78 LEU B CA 1
ATOM 1769 C C . LEU B 1 78 ? 1.294 14.797 2.943 1 98.19 78 LEU B C 1
ATOM 1771 O O . LEU B 1 78 ? 1.793 15.422 3.883 1 98.19 78 LEU B O 1
ATOM 1775 N N . LEU B 1 79 ? 1.729 13.641 2.535 1 98.5 79 LEU B N 1
ATOM 1776 C CA . LEU B 1 79 ? 2.84 12.969 3.199 1 98.5 79 LEU B CA 1
ATOM 1777 C C . LEU B 1 79 ? 4.102 13.82 3.154 1 98.5 79 LEU B C 1
ATOM 1779 O O . LEU B 1 79 ? 4.797 13.969 4.164 1 98.5 79 LEU B O 1
ATOM 1783 N N . GLU B 1 80 ? 4.352 14.398 2.033 1 97.81 80 GLU B N 1
ATOM 1784 C CA . GLU B 1 80 ? 5.527 15.25 1.889 1 97.81 80 GLU B CA 1
ATOM 1785 C C . GLU B 1 80 ? 5.453 16.453 2.814 1 97.81 80 GLU B C 1
ATOM 1787 O O . GLU B 1 80 ? 6.438 16.812 3.465 1 97.81 80 GLU B O 1
ATOM 1792 N N . MET B 1 81 ? 4.312 17.031 2.893 1 97.5 81 MET B N 1
ATOM 1793 C CA . MET B 1 81 ? 4.145 18.188 3.768 1 97.5 81 MET B CA 1
ATOM 1794 C C . MET B 1 81 ? 4.289 17.781 5.234 1 97.5 81 MET B C 1
ATOM 1796 O O . MET B 1 81 ? 4.922 18.5 6.016 1 97.5 81 MET B O 1
ATOM 1800 N N . VAL B 1 82 ? 3.705 16.719 5.617 1 96.94 82 VAL B N 1
ATOM 1801 C CA . VAL B 1 82 ? 3.779 16.25 6.996 1 96.94 82 VAL B CA 1
ATOM 1802 C C . VAL B 1 82 ? 5.234 15.977 7.371 1 96.94 82 VAL B C 1
ATOM 1804 O O . VAL B 1 82 ? 5.684 16.359 8.453 1 96.94 82 VAL B O 1
ATOM 1807 N N . VAL B 1 83 ? 5.957 15.391 6.457 1 97.19 83 VAL B N 1
ATOM 1808 C CA . VAL B 1 83 ? 7.367 15.117 6.723 1 97.19 83 VAL B CA 1
ATOM 1809 C C . VAL B 1 83 ? 8.133 16.438 6.824 1 97.19 83 VAL B C 1
ATOM 1811 O O . VAL B 1 83 ? 9 16.594 7.695 1 97.19 83 VAL B O 1
ATOM 1814 N N . MET B 1 84 ? 7.766 17.328 5.938 1 96.25 84 MET B N 1
ATOM 1815 C CA . MET B 1 84 ? 8.414 18.641 5.953 1 96.25 84 MET B CA 1
ATOM 1816 C C . MET B 1 84 ? 8.188 19.344 7.285 1 96.25 84 MET B C 1
ATOM 1818 O O . MET B 1 84 ? 9.133 19.844 7.895 1 96.25 84 MET B O 1
ATOM 1822 N N . TYR B 1 85 ? 7.012 19.281 7.789 1 94 85 TYR B N 1
ATOM 1823 C CA . TYR B 1 85 ? 6.641 20.109 8.938 1 94 85 TYR B CA 1
ATOM 1824 C C . TYR B 1 85 ? 6.828 19.344 10.242 1 94 85 TYR B C 1
ATOM 1826 O O . TYR B 1 85 ? 7.156 19.938 11.273 1 94 85 TYR B O 1
ATOM 1834 N N . TYR B 1 86 ? 6.605 18.062 10.18 1 93.94 86 TYR B N 1
ATOM 1835 C CA . TYR B 1 86 ? 6.508 17.344 11.445 1 93.94 86 TYR B CA 1
ATOM 1836 C C . TYR B 1 86 ? 7.59 16.281 11.547 1 93.94 86 TYR B C 1
ATOM 1838 O O . TYR B 1 86 ? 7.789 15.688 12.609 1 93.94 86 TYR B O 1
ATOM 1846 N N . GLY B 1 87 ? 8.266 15.953 10.469 1 95 87 GLY B N 1
ATOM 1847 C CA . GLY B 1 87 ? 9.32 14.945 10.5 1 95 87 GLY B CA 1
ATOM 1848 C C . GLY B 1 87 ? 8.883 13.609 9.93 1 95 87 GLY B C 1
ATOM 1849 O O . GLY B 1 87 ? 7.746 13.461 9.477 1 95 87 GLY B O 1
ATOM 1850 N N . ALA B 1 88 ? 9.734 12.688 10.039 1 96.75 88 ALA B N 1
ATOM 1851 C CA . ALA B 1 88 ? 9.586 11.391 9.383 1 96.75 88 ALA B CA 1
ATOM 1852 C C . ALA B 1 88 ? 8.344 10.656 9.891 1 96.75 88 ALA B C 1
ATOM 1854 O O . ALA B 1 88 ? 7.977 10.781 11.055 1 96.75 88 ALA B O 1
ATOM 1855 N N . ILE B 1 89 ? 7.734 9.891 9.078 1 97.19 89 ILE B N 1
ATOM 1856 C CA . ILE B 1 89 ? 6.602 9.031 9.391 1 97.19 89 ILE B CA 1
ATOM 1857 C C . ILE B 1 89 ? 7.094 7.621 9.711 1 97.19 89 ILE B C 1
ATOM 1859 O O . ILE B 1 89 ? 7.801 7.008 8.914 1 97.19 89 ILE B O 1
ATOM 1863 N N . HIS B 1 90 ? 6.652 7.129 10.828 1 95.69 90 HIS B N 1
ATOM 1864 C CA . HIS B 1 90 ? 7.09 5.812 11.281 1 95.69 90 HIS B CA 1
ATOM 1865 C C . HIS B 1 90 ? 5.914 4.844 11.359 1 95.69 90 HIS B C 1
ATOM 1867 O O . HIS B 1 90 ? 4.758 5.266 11.438 1 95.69 90 HIS B O 1
ATOM 1873 N N . ARG B 1 91 ? 6.312 3.656 11.414 1 95.06 91 ARG B N 1
ATOM 1874 C CA . ARG B 1 91 ? 5.332 2.582 11.508 1 95.06 91 ARG B CA 1
ATOM 1875 C C . ARG B 1 91 ? 4.496 2.711 12.773 1 95.06 91 ARG B C 1
ATOM 1877 O O . ARG B 1 91 ? 5.016 3.059 13.836 1 95.06 91 ARG B O 1
ATOM 1884 N N . CYS B 1 92 ? 3.186 2.445 12.609 1 94.31 92 CYS B N 1
ATOM 1885 C CA . CYS B 1 92 ? 2.279 2.34 13.75 1 94.31 92 CYS B CA 1
ATOM 1886 C C . CYS B 1 92 ? 1.344 1.146 13.594 1 94.31 92 CYS B C 1
ATOM 1888 O O . CYS B 1 92 ? 1.328 0.499 12.539 1 94.31 92 CYS B O 1
ATOM 1890 N N . ASP B 1 93 ? 0.732 0.805 14.648 1 94.44 93 ASP B N 1
ATOM 1891 C CA . ASP B 1 93 ? -0.229 -0.292 14.594 1 94.44 93 ASP B CA 1
ATOM 1892 C C . ASP B 1 93 ? -1.437 0.074 13.734 1 94.44 93 ASP B C 1
ATOM 1894 O O . ASP B 1 93 ? -1.932 1.201 13.797 1 94.44 93 ASP B O 1
ATOM 1898 N N . CYS B 1 94 ? -1.783 -0.892 12.969 1 96.12 94 CYS B N 1
ATOM 1899 C CA . CYS B 1 94 ? -2.949 -0.711 12.109 1 96.12 94 CYS B CA 1
ATOM 1900 C C . CYS B 1 94 ? -3.965 -1.826 12.328 1 96.12 94 CYS B C 1
ATOM 1902 O O . CYS B 1 94 ? -3.592 -2.963 12.625 1 96.12 94 CYS B O 1
ATOM 1904 N N . PRO B 1 95 ? -5.254 -1.489 12.133 1 96.06 95 PRO B N 1
ATOM 1905 C CA . PRO B 1 95 ? -6.262 -2.553 12.188 1 96.06 95 PRO B CA 1
ATOM 1906 C C . PRO B 1 95 ? -6.066 -3.607 11.102 1 96.06 95 PRO B C 1
ATOM 1908 O O . PRO B 1 95 ? -5.676 -3.277 9.977 1 96.06 95 PRO B O 1
ATOM 1911 N N . GLU B 1 96 ? -6.398 -4.785 11.438 1 92.94 96 GLU B N 1
ATOM 1912 C CA . GLU B 1 96 ? -6.277 -5.879 10.477 1 92.94 96 GLU B CA 1
ATOM 1913 C C . GLU B 1 96 ? -7.469 -5.906 9.523 1 92.94 96 GLU B C 1
ATOM 1915 O O . GLU B 1 96 ? -7.309 -6.188 8.336 1 92.94 96 GLU B O 1
ATOM 1920 N N . ASP B 1 97 ? -8.625 -5.664 10.102 1 96.06 97 ASP B N 1
ATOM 1921 C CA . ASP B 1 97 ? -9.859 -5.66 9.32 1 96.06 97 ASP B CA 1
ATOM 1922 C C . ASP B 1 97 ? -9.984 -4.371 8.508 1 96.06 97 ASP B C 1
ATOM 1924 O O . ASP B 1 97 ? -9.852 -3.273 9.055 1 96.06 97 ASP B O 1
ATOM 1928 N N . PHE B 1 98 ? -10.281 -4.52 7.254 1 98.06 98 PHE B N 1
ATOM 1929 C CA . PHE B 1 98 ? -10.352 -3.371 6.355 1 98.06 98 PHE B CA 1
ATOM 1930 C C . PHE B 1 98 ? -11.414 -2.381 6.828 1 98.06 98 PHE B C 1
ATOM 1932 O O . PHE B 1 98 ? -11.164 -1.174 6.863 1 98.06 98 PHE B O 1
ATOM 1939 N N . ASN B 1 99 ? -12.586 -2.857 7.133 1 97.19 99 ASN B N 1
ATOM 1940 C CA . ASN B 1 99 ? -13.672 -1.953 7.492 1 97.19 99 ASN B CA 1
ATOM 1941 C C . ASN B 1 99 ? -13.344 -1.148 8.742 1 97.19 99 ASN B C 1
ATOM 1943 O O . ASN B 1 99 ? -13.617 0.052 8.805 1 97.19 99 ASN B O 1
ATOM 1947 N N . THR B 1 100 ? -12.773 -1.823 9.695 1 98.19 100 THR B N 1
ATOM 1948 C CA . THR B 1 100 ? -12.328 -1.123 10.898 1 98.19 100 THR B CA 1
ATOM 1949 C C . THR B 1 100 ? -11.234 -0.114 10.562 1 98.19 100 THR B C 1
ATOM 1951 O O . THR B 1 100 ? -11.266 1.022 11.039 1 98.19 100 THR B O 1
ATOM 1954 N N . HIS B 1 101 ? -10.266 -0.51 9.781 1 98.62 101 HIS B N 1
ATOM 1955 C CA . HIS B 1 101 ? -9.18 0.358 9.344 1 98.62 101 HIS B CA 1
ATOM 1956 C C . HIS B 1 101 ? -9.711 1.615 8.664 1 98.62 101 HIS B C 1
ATOM 1958 O O . HIS B 1 101 ? -9.312 2.73 9.016 1 98.62 101 HIS B O 1
ATOM 1964 N N . PHE B 1 102 ? -10.68 1.453 7.754 1 98.62 102 PHE B N 1
ATOM 1965 C CA . PHE B 1 102 ? -11.289 2.535 6.992 1 98.62 102 PHE B CA 1
ATOM 1966 C C . PHE B 1 102 ? -11.992 3.52 7.914 1 98.62 102 PHE B C 1
ATOM 1968 O O . PHE B 1 102 ? -11.812 4.734 7.793 1 98.62 102 PHE B O 1
ATOM 1975 N N . SER B 1 103 ? -12.688 2.984 8.875 1 98.25 103 SER B N 1
ATOM 1976 C CA . SER B 1 103 ? -13.406 3.822 9.828 1 98.25 103 SER B CA 1
ATOM 1977 C C . SER B 1 103 ? -12.445 4.598 10.719 1 98.25 103 SER B C 1
ATOM 1979 O O . SER B 1 103 ? -12.664 5.777 11.008 1 98.25 103 SER B O 1
ATOM 1981 N N . VAL B 1 104 ? -11.414 3.951 11.164 1 98.19 104 VAL B N 1
ATOM 1982 C CA . VAL B 1 104 ? -10.414 4.586 12.016 1 98.19 104 VAL B CA 1
ATOM 1983 C C . VAL B 1 104 ? -9.75 5.734 11.266 1 98.19 104 VAL B C 1
ATOM 1985 O O . VAL B 1 104 ? -9.539 6.812 11.828 1 98.19 104 VAL B O 1
ATOM 1988 N N . VAL B 1 105 ? -9.445 5.52 10.008 1 98.62 105 VAL B N 1
ATOM 1989 C CA . VAL B 1 105 ? -8.805 6.543 9.188 1 98.62 105 VAL B CA 1
ATOM 1990 C C . VAL B 1 105 ? -9.727 7.758 9.07 1 98.62 105 VAL B C 1
ATOM 1992 O O . VAL B 1 105 ? -9.289 8.898 9.266 1 98.62 105 VAL B O 1
ATOM 1995 N N . LEU B 1 106 ? -10.992 7.523 8.805 1 98.38 106 LEU B N 1
ATOM 1996 C CA . LEU B 1 106 ? -11.93 8.633 8.664 1 98.38 106 LEU B CA 1
ATOM 1997 C C . LEU B 1 106 ? -12.047 9.422 9.961 1 98.38 106 LEU B C 1
ATOM 1999 O O . LEU B 1 106 ? -12.062 10.648 9.945 1 98.38 106 LEU B O 1
ATOM 2003 N N . ALA B 1 107 ? -12.117 8.758 11.039 1 97.62 107 ALA B N 1
ATOM 2004 C CA . ALA B 1 107 ? -12.203 9.414 12.336 1 97.62 107 ALA B CA 1
ATOM 2005 C C . ALA B 1 107 ? -10.938 10.227 12.633 1 97.62 107 ALA B C 1
ATOM 2007 O O . ALA B 1 107 ? -11.016 11.344 13.141 1 97.62 107 ALA B O 1
ATOM 2008 N N . LYS B 1 108 ? -9.828 9.656 12.352 1 97.31 108 LYS B N 1
ATOM 2009 C CA . LYS B 1 108 ? -8.555 10.32 12.633 1 97.31 108 LYS B CA 1
ATOM 2010 C C . LYS B 1 108 ? -8.367 11.555 11.758 1 97.31 108 LYS B C 1
ATOM 2012 O O . LYS B 1 108 ? -7.777 12.539 12.188 1 97.31 108 LYS B O 1
ATOM 2017 N N . ILE B 1 109 ? -8.836 11.484 10.484 1 98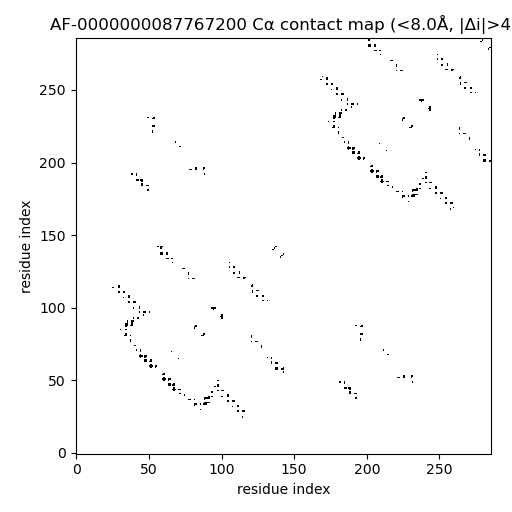.06 109 ILE B N 1
ATOM 2018 C CA . ILE B 1 109 ? -8.781 12.656 9.625 1 98.06 109 ILE B CA 1
ATOM 2019 C C . ILE B 1 109 ? -9.547 13.812 10.273 1 98.06 109 ILE B C 1
ATOM 2021 O O . ILE B 1 109 ? -9.062 14.938 10.328 1 98.06 109 ILE B O 1
ATOM 2025 N N . GLU B 1 110 ? -10.703 13.523 10.758 1 95.94 110 GLU B N 1
ATOM 2026 C CA . GLU B 1 110 ? -11.516 14.547 11.406 1 95.94 110 GLU B CA 1
ATOM 2027 C C . GLU B 1 110 ? -10.797 15.148 12.609 1 95.94 110 GLU B C 1
ATOM 2029 O O . GLU B 1 110 ? -10.781 16.359 12.789 1 95.94 110 GLU B O 1
ATOM 2034 N N . GLU B 1 111 ? -10.242 14.281 13.352 1 95.38 111 GLU B N 1
ATOM 2035 C CA . GLU B 1 111 ? -9.492 14.734 14.516 1 95.38 111 GLU B CA 1
ATOM 2036 C C . GLU B 1 111 ? -8.336 15.641 14.102 1 95.38 111 GLU B C 1
ATOM 2038 O O . GLU B 1 111 ? -8.094 16.672 14.734 1 95.38 111 GLU B O 1
ATOM 2043 N N . CYS B 1 112 ? -7.621 15.25 13.117 1 95.62 112 CYS B N 1
ATOM 2044 C CA . CYS B 1 112 ? -6.469 16.016 12.664 1 95.62 112 CYS B CA 1
ATOM 2045 C C . CYS B 1 112 ? -6.902 17.359 12.094 1 95.62 112 CYS B C 1
ATOM 2047 O O . CYS B 1 112 ? -6.242 18.375 12.312 1 95.62 112 CYS B O 1
ATOM 2049 N N . ILE B 1 113 ? -7.992 17.344 11.328 1 94.81 113 ILE B N 1
ATOM 2050 C CA . ILE B 1 113 ? -8.508 18.594 10.773 1 94.81 113 ILE B CA 1
ATOM 2051 C C . ILE B 1 113 ? -8.859 19.562 11.898 1 94.81 113 ILE B C 1
ATOM 2053 O O . ILE B 1 113 ? -8.547 20.75 11.836 1 94.81 113 ILE B O 1
ATOM 2057 N N . ASP B 1 114 ? -9.398 19.078 12.961 1 92.44 114 ASP B N 1
ATOM 2058 C CA . ASP B 1 114 ? -9.867 19.906 14.07 1 92.44 114 ASP B CA 1
ATOM 2059 C C . ASP B 1 114 ? -8.695 20.469 14.867 1 92.44 114 ASP B C 1
ATOM 2061 O O . ASP B 1 114 ? -8.812 21.516 15.492 1 92.44 114 ASP B O 1
ATOM 2065 N N . ASN B 1 115 ? -7.539 19.812 14.766 1 91.44 115 ASN B N 1
ATOM 2066 C CA . ASN B 1 115 ? -6.445 20.156 15.664 1 91.44 115 ASN B CA 1
ATOM 2067 C C . ASN B 1 115 ? -5.23 20.672 14.891 1 91.44 115 ASN B C 1
ATOM 2069 O O . ASN B 1 115 ? -4.25 21.109 15.492 1 91.44 115 ASN B O 1
ATOM 2073 N N . CYS B 1 116 ? -5.324 20.578 13.594 1 88.44 116 CYS B N 1
ATOM 2074 C CA . CYS B 1 116 ? -4.176 20.969 12.781 1 88.44 116 CYS B CA 1
ATOM 2075 C C . CYS B 1 116 ? -4.055 22.484 12.695 1 88.44 116 CYS B C 1
ATOM 2077 O O . CYS B 1 116 ? -5.051 23.188 12.469 1 88.44 116 CYS B O 1
ATOM 2079 N N . ASP B 1 117 ? -2.863 23.031 12.898 1 86.88 117 ASP B N 1
ATOM 2080 C CA . ASP B 1 117 ? -2.648 24.469 12.875 1 86.88 117 ASP B CA 1
ATOM 2081 C C . ASP B 1 117 ? -2.016 24.906 11.555 1 86.88 117 ASP B C 1
ATOM 2083 O O . ASP B 1 117 ? -1.741 26.094 11.352 1 86.88 117 ASP B O 1
ATOM 2087 N N . ILE B 1 118 ? -1.693 24.016 10.648 1 92.31 118 ILE B N 1
ATOM 2088 C CA . ILE B 1 118 ? -1.132 24.328 9.344 1 92.31 118 ILE B CA 1
ATOM 2089 C C . ILE B 1 118 ? -2.223 24.234 8.281 1 92.31 118 ILE B C 1
ATOM 2091 O O . ILE B 1 118 ? -2.695 23.156 7.949 1 92.31 118 ILE B O 1
ATOM 2095 N N . THR B 1 119 ? -2.545 25.328 7.695 1 93.31 119 THR B N 1
ATOM 2096 C CA . THR B 1 119 ? -3.717 25.5 6.84 1 93.31 119 THR B CA 1
ATOM 2097 C C . THR B 1 119 ? -3.623 24.578 5.617 1 93.31 119 THR B C 1
ATOM 2099 O O . THR B 1 119 ? -4.613 23.969 5.219 1 93.31 119 THR B O 1
ATOM 2102 N N . VAL B 1 120 ? -2.496 24.609 4.926 1 95.12 120 VAL B N 1
ATOM 2103 C CA . VAL B 1 120 ? -2.355 23.828 3.705 1 95.12 120 VAL B CA 1
ATOM 2104 C C . VAL B 1 120 ? -2.541 22.344 4.016 1 95.12 120 VAL B C 1
ATOM 2106 O O . VAL B 1 120 ? -3.084 21.594 3.199 1 95.12 120 VAL B O 1
ATOM 2109 N N . ILE B 1 121 ? -2.09 21.859 5.168 1 96.12 121 ILE B N 1
ATOM 2110 C CA . ILE B 1 121 ? -2.287 20.484 5.57 1 96.12 121 ILE B CA 1
ATOM 2111 C C . ILE B 1 121 ? -3.766 20.234 5.859 1 96.12 121 ILE B C 1
ATOM 2113 O O . ILE B 1 121 ? -4.332 19.234 5.426 1 96.12 121 ILE B O 1
ATOM 2117 N N . GLU B 1 122 ? -4.379 21.109 6.578 1 95.5 122 GLU B N 1
ATOM 2118 C CA . GLU B 1 122 ? -5.805 21.016 6.875 1 95.5 122 GLU B CA 1
ATOM 2119 C C . GLU B 1 122 ? -6.625 20.891 5.594 1 95.5 122 GLU B C 1
ATOM 2121 O O . GLU B 1 122 ? -7.504 20.031 5.488 1 95.5 122 GLU B O 1
ATOM 2126 N N . THR B 1 123 ? -6.305 21.75 4.652 1 96.56 123 THR B N 1
ATOM 2127 C CA . THR B 1 123 ? -7.016 21.766 3.381 1 96.56 123 THR B CA 1
ATOM 2128 C C . THR B 1 123 ? -6.801 20.453 2.631 1 96.56 123 THR B C 1
ATOM 2130 O O . THR B 1 123 ? -7.738 19.891 2.059 1 96.56 123 THR B O 1
ATOM 2133 N N . THR B 1 124 ? -5.594 20.016 2.598 1 97.94 124 THR B N 1
ATOM 2134 C CA . THR B 1 124 ? -5.277 18.766 1.915 1 97.94 124 THR B CA 1
ATOM 2135 C C . THR B 1 124 ? -5.984 17.578 2.582 1 97.94 124 THR B C 1
ATOM 2137 O O . THR B 1 124 ? -6.488 16.688 1.902 1 97.94 124 THR B O 1
ATOM 2140 N N . LEU B 1 125 ? -6.035 17.594 3.889 1 97.81 125 LEU B N 1
ATOM 2141 C CA . LEU B 1 125 ? -6.785 16.578 4.613 1 97.81 125 LEU B CA 1
ATOM 2142 C C . LEU B 1 125 ? -8.258 16.609 4.23 1 97.81 125 LEU B C 1
ATOM 2144 O O . LEU B 1 125 ? -8.898 15.562 4.102 1 97.81 125 LEU B O 1
ATOM 2148 N N . GLY B 1 126 ? -8.781 17.766 4.121 1 98 126 GLY B N 1
ATOM 2149 C CA . GLY B 1 126 ? -10.148 17.906 3.662 1 98 126 GLY B CA 1
ATOM 2150 C C . GLY B 1 126 ? -10.391 17.25 2.311 1 98 126 GLY B C 1
ATOM 2151 O O . GLY B 1 126 ? -11.422 16.609 2.102 1 98 126 GLY B O 1
ATOM 2152 N N . ASP B 1 127 ? -9.469 17.422 1.367 1 98.25 127 ASP B N 1
ATOM 2153 C CA . ASP B 1 127 ? -9.57 16.797 0.05 1 98.25 127 ASP B CA 1
ATOM 2154 C C . ASP B 1 127 ? -9.523 15.273 0.155 1 98.25 127 ASP B C 1
ATOM 2156 O O . ASP B 1 127 ? -10.281 14.578 -0.525 1 98.25 127 ASP B O 1
ATOM 2160 N N . VAL B 1 128 ? -8.641 14.758 0.974 1 98.5 128 VAL B N 1
ATOM 2161 C CA . VAL B 1 128 ? -8.539 13.312 1.179 1 98.5 128 VAL B CA 1
ATOM 2162 C C . VAL B 1 128 ? -9.836 12.789 1.781 1 98.5 128 VAL B C 1
ATOM 2164 O O . VAL B 1 128 ? -10.344 11.734 1.368 1 98.5 128 VAL B O 1
ATOM 2167 N N . GLN B 1 129 ? -10.375 13.492 2.715 1 98.31 129 GLN B N 1
ATOM 2168 C CA . GLN B 1 129 ? -11.633 13.109 3.342 1 98.31 129 GLN B CA 1
ATOM 2169 C C . GLN B 1 129 ? -12.758 13.031 2.314 1 98.31 129 GLN B C 1
ATOM 2171 O O . GLN B 1 129 ? -13.539 12.078 2.314 1 98.31 129 GLN B O 1
ATOM 2176 N N . LYS B 1 130 ? -12.836 14.047 1.499 1 98.56 130 LYS B N 1
ATOM 2177 C CA . LYS B 1 130 ? -13.859 14.07 0.452 1 98.56 130 LYS B CA 1
ATOM 2178 C C . LYS B 1 130 ? -13.758 12.828 -0.431 1 98.56 130 LYS B C 1
ATOM 2180 O O . LYS B 1 130 ? -14.773 12.195 -0.741 1 98.56 130 LYS B O 1
ATOM 2185 N N . PHE B 1 131 ? -12.625 12.516 -0.809 1 98.75 131 PHE B N 1
ATOM 2186 C CA . PHE B 1 131 ? -12.391 11.32 -1.621 1 98.75 131 PHE B CA 1
ATOM 2187 C C . PHE B 1 131 ? -12.867 10.07 -0.893 1 98.75 131 PHE B C 1
ATOM 2189 O O . PHE B 1 131 ? -13.594 9.258 -1.459 1 98.75 131 PHE B O 1
ATOM 2196 N N . LEU B 1 132 ? -12.492 9.93 0.387 1 98.69 132 LEU B N 1
ATOM 2197 C CA . LEU B 1 132 ? -12.805 8.727 1.152 1 98.69 132 LEU B CA 1
ATOM 2198 C C . LEU B 1 132 ? -14.297 8.633 1.433 1 98.69 132 LEU B C 1
ATOM 2200 O O . LEU B 1 132 ? -14.859 7.535 1.479 1 98.69 132 LEU B O 1
ATOM 2204 N N . ILE B 1 133 ? -14.891 9.742 1.611 1 98.38 133 ILE B N 1
ATOM 2205 C CA . ILE B 1 133 ? -16.344 9.734 1.795 1 98.38 133 ILE B CA 1
ATOM 2206 C C . ILE B 1 133 ? -17.016 9.227 0.524 1 98.38 133 ILE B C 1
ATOM 2208 O O . ILE B 1 133 ? -18 8.484 0.591 1 98.38 133 ILE B O 1
ATOM 2212 N N . GLY B 1 134 ? -16.531 9.641 -0.655 1 98.19 134 GLY B N 1
ATOM 2213 C CA . GLY B 1 134 ? -17.031 9.086 -1.901 1 98.19 134 GLY B CA 1
ATOM 2214 C C . GLY B 1 134 ? -16.891 7.574 -1.982 1 98.19 134 GLY B C 1
ATOM 2215 O O . GLY B 1 134 ? -17.812 6.887 -2.43 1 98.19 134 GLY B O 1
ATOM 2216 N N . ILE B 1 135 ? -15.805 7.086 -1.563 1 98.69 135 ILE B N 1
ATOM 2217 C CA . ILE B 1 135 ? -15.57 5.648 -1.544 1 98.69 135 ILE B CA 1
ATOM 2218 C C . ILE B 1 135 ? -16.531 4.984 -0.558 1 98.69 135 ILE B C 1
ATOM 2220 O O . ILE B 1 135 ? -17.094 3.926 -0.844 1 98.69 135 ILE B O 1
ATOM 2224 N N . LYS B 1 136 ? -16.656 5.613 0.597 1 98 136 LYS B N 1
ATOM 2225 C CA . LYS B 1 136 ? -17.578 5.098 1.608 1 98 136 LYS B CA 1
ATOM 2226 C C . LYS B 1 136 ? -18.984 4.945 1.043 1 98 136 LYS B C 1
ATOM 2228 O O . LYS B 1 136 ? -19.656 3.939 1.295 1 98 136 LYS B O 1
ATOM 2233 N N . TYR B 1 137 ? -19.391 5.887 0.342 1 97.81 137 TYR B N 1
ATOM 2234 C CA . TYR B 1 137 ? -20.703 5.832 -0.292 1 97.81 137 TYR B CA 1
ATOM 2235 C C . TYR B 1 137 ? -20.812 4.609 -1.191 1 97.81 137 TYR B C 1
ATOM 2237 O O . TYR B 1 137 ? -21.812 3.881 -1.127 1 97.81 137 TYR B O 1
ATOM 2245 N N . LYS B 1 138 ? -19.891 4.34 -1.985 1 97.62 138 LYS B N 1
ATOM 2246 C CA . LYS B 1 138 ? -19.891 3.199 -2.898 1 97.62 138 LYS B CA 1
ATOM 2247 C C . LYS B 1 138 ? -19.859 1.88 -2.133 1 97.62 138 LYS B C 1
ATOM 2249 O O . LYS B 1 138 ? -20.562 0.928 -2.496 1 97.62 138 LYS B O 1
ATOM 2254 N N . LEU B 1 139 ? -19.125 1.79 -1.027 1 97.44 139 LEU B N 1
ATOM 2255 C CA . LEU B 1 139 ? -18.938 0.565 -0.256 1 97.44 139 LEU B CA 1
ATOM 2256 C C . LEU B 1 139 ? -20.188 0.238 0.545 1 97.44 139 LEU B C 1
ATOM 2258 O O . LEU B 1 139 ? -20.484 -0.932 0.809 1 97.44 139 LEU B O 1
ATOM 2262 N N . GLU B 1 140 ? -20.906 1.271 0.893 1 94.62 140 GLU B N 1
ATOM 2263 C CA . GLU B 1 140 ? -21.984 1.039 1.845 1 94.62 140 GLU B CA 1
ATOM 2264 C C . GLU B 1 140 ? -23.344 1.148 1.168 1 94.62 140 GLU B C 1
ATOM 2266 O O . GLU B 1 140 ? -24.312 0.54 1.619 1 94.62 140 GLU B O 1
ATOM 2271 N N . ARG B 1 141 ? -23.391 1.913 0.077 1 90.06 141 ARG B N 1
ATOM 2272 C CA . ARG B 1 141 ? -24.719 2.184 -0.483 1 90.06 141 ARG B CA 1
ATOM 2273 C C . ARG B 1 141 ? -24.875 1.53 -1.851 1 90.06 141 ARG B C 1
ATOM 2275 O O . ARG B 1 141 ? -26 1.281 -2.299 1 90.06 141 ARG B O 1
ATOM 2282 N N . LEU B 1 142 ? -23.844 1.302 -2.547 1 84.88 142 LEU B N 1
ATOM 2283 C CA . LEU B 1 142 ? -23.953 0.749 -3.893 1 84.88 142 LEU B CA 1
ATOM 2284 C C . LEU B 1 142 ? -23.609 -0.738 -3.898 1 84.88 142 LEU B C 1
ATOM 2286 O O . LEU B 1 142 ? -23.5 -1.351 -4.961 1 84.88 142 LEU B O 1
ATOM 2290 N N . GLU B 1 143 ? -23.375 -1.462 -2.732 1 76.31 143 GLU B N 1
ATOM 2291 C CA . GLU B 1 143 ? -23.078 -2.891 -2.711 1 76.31 143 GLU B CA 1
ATOM 2292 C C . GLU B 1 143 ? -24.297 -3.717 -3.109 1 76.31 143 GLU B C 1
ATOM 2294 O O . GLU B 1 143 ? -25.438 -3.291 -2.902 1 76.31 143 GLU B O 1
#

Solvent-accessible surface area (backbone atoms only — not comparable to full-atom values): 16041 Å² total; per-residue (Å²): 140,88,81,84,75,83,81,83,80,81,79,74,79,79,64,67,60,63,55,52,52,54,50,47,52,51,47,50,50,38,46,53,47,46,35,47,47,47,41,50,53,46,48,43,34,34,43,29,45,51,49,27,60,60,48,91,44,67,50,42,29,50,41,25,48,52,47,37,67,48,43,62,70,65,41,47,66,53,48,44,49,44,29,71,77,65,38,74,67,57,92,70,92,70,63,85,49,54,70,60,33,56,52,51,50,56,52,49,50,53,53,39,49,75,55,50,86,49,65,73,58,34,52,48,48,49,52,46,48,54,52,50,52,54,43,47,45,38,58,71,68,59,94,137,83,83,80,76,81,78,81,80,78,76,74,78,80,63,67,60,62,56,51,52,53,50,47,52,50,47,52,50,36,44,54,48,46,34,47,45,49,41,50,54,44,46,44,34,38,43,30,46,52,50,28,59,58,48,90,45,66,52,42,28,52,41,25,48,52,46,36,66,48,44,61,70,65,41,46,66,54,48,44,48,44,30,71,76,66,38,74,68,56,91,70,92,70,64,84,51,54,70,60,34,54,50,52,49,55,53,47,49,54,52,41,48,74,54,50,85,49,64,73,57,35,54,49,50,50,54,47,48,54,53,48,51,55,44,46,46,38,58,71,68,56,94

Sequence (286 aa):
MKDFMPSEIHSEPRGNLSFRMLDMESAYSTKGDCKELCYLLVDLVKAAHLEHVNTNNYARHMALDELYSDLPDQIDSLLEMVVMYYGAIHRCDCPEDFNTHFSVVLAKIEECIDNCDITVIETTLGDVQKFLIGIKYKLERLEMKDFMPSEIHSEPRGNLSFRMLDMESAYSTKGDCKELCYLLVDLVKAAHLEHVNTNNYARHMALDELYSDLPDQIDSLLEMVVMYYGAIHRCDCPEDFNTHFSVVLAKIEECIDNCDITVIETTLGDVQKFLIGIKYKLERLE

InterPro domains:
  IPR043876 Protein of unknown function DUF5856 [PF19174] (52-139)